Protein 1Y0Y (pdb70)

CATH classification: 3.40.630.10 (+1 more: 2.40.30.40)

InterPro domains:
  IPR008007 Peptidase M42 [PF05343] (50-340)
  IPR008007 Peptidase M42 [PIRSF001123] (7-350)
  IPR023367 Peptidase M42, domain 2 [G3DSA:2.40.30.40] (73-166)
  IPR051464 Peptidase M42 aminopeptidase [PTHR32481] (8-348)

Secondary structure (DSSP, 8-state):
---HHHHHHHHHS--BTT-GGGTHHHHHHHHHGGGSSEEEE-TT--EEEEE--SS-EEEEEEE--B-EEEEEEE-TTS-EEEEEESS--GGGTTT-EEEEEEETTEEEEEEEE----GGG-EEE-S-SSHHHHHHTT--TT-EEEE----EEETTTEEEETTHHHHHHHHHHHHHHHH--S-SSEEEEEEES--TTTSHHHHHHHHHH--SEEEEEEEEE---STT--GGG----TTS-EEEEEEETTEE--HHHHHHHHHHHHHTT--EEEEE-SS---THHHHTTSTT---EEEEEEEEBS-SSS-EEEEHHHHHHHHHHHHHHHHHGGG---/---

Nearest PDB structures (foldseek):
  1y0y-assembly1_A  TM=1.003E+00  e=1.378E-77  Pyrococcus horikoshii
  1xfo-assembly1_A  TM=1.002E+00  e=2.611E-73  Pyrococcus horikoshii
  6r8n-assembly1_A  TM=9.661E-01  e=7.197E-55  Pyrococcus horikoshii OT3
  1vhe-assembly1_A  TM=9.708E-01  e=5.519E-42  Bacillus subtilis
  5ds0-assembly1_C  TM=9.588E-01  e=1.658E-39  Thaumarchaeota archaeon SCGC AB-539-E09

Sequence (338 aa):
MVDYELLKKVVEAPGVSGYEFLGIRDVVIEEIKDYVDEVKVDKLGNVIAHKKGEGPKVMIAAHMDQIGLMVTHIEKNGFLRVAPIGGVDPKTLIAQRFKVWIDKGKFIYGVGASAPDWDQIFIDIGAESKEEAEDMGVKIGTVITWDGRLERLGKHRFVSIAFDDRIAVYTILEVAKQLKDAKADVYFVATVQEEVGLRGARTSAFGIEPDYGFAIDVTIAADIPGTPEHKQVTHLGKGTAIKIMDRSVICHPTIVRWLEELAKKHEIPYQLEILLGGGTDAGAIHLTKAGVPTGALSVPARYIHSNTEVVDERDVDATVELMTKALENIHELKIVVD

Structure (mmCIF, N/CA/C/O backbone):
data_1Y0Y
#
_entry.id   1Y0Y
#
_cell.length_a   111.560
_cell.length_b   111.560
_cell.length_c   111.560
_cell.angle_alpha   90.00
_cell.angle_beta   90.00
_cell.angle_gamma   90.00
#
_symmetry.space_group_name_H-M   'P 2 3'
#
loop_
_entity.id
_entity.type
_entity.pdbx_description
1 polymer 'Frv operon protein FrvX'
2 polymer AMASTATIN
3 non-polymer 'ZINC ION'
4 water water
#
loop_
_atom_site.group_PDB
_atom_site.id
_atom_site.type_symbol
_atom_site.label_atom_id
_atom_site.label_alt_id
_atom_site.label_comp_id
_atom_site.label_asym_id
_atom_site.label_entity_id
_atom_site.label_seq_id
_atom_site.pdbx_PDB_ins_code
_atom_site.Cartn_x
_atom_site.Cartn_y
_atom_site.Cartn_z
_atom_site.occupancy
_atom_site.B_iso_or_equiv
_atom_site.auth_seq_id
_atom_site.auth_comp_id
_atom_site.auth_asym_id
_atom_site.auth_atom_id
_atom_site.pdbx_PDB_model_num
ATOM 1 N N . MET A 1 6 ? 5.968 21.494 50.808 1.00 44.36 6 MET A N 1
ATOM 2 C CA . MET A 1 6 ? 5.312 22.745 50.333 1.00 42.75 6 MET A CA 1
ATOM 3 C C . MET A 1 6 ? 3.792 22.616 50.270 1.00 41.32 6 MET A C 1
ATOM 4 O O . MET A 1 6 ? 3.079 23.618 50.204 1.00 43.01 6 MET A O 1
ATOM 9 N N . VAL A 1 7 ? 3.298 21.384 50.284 1.00 38.20 7 VAL A N 1
ATOM 10 C CA . VAL A 1 7 ? 1.860 21.143 50.249 1.00 34.97 7 VAL A CA 1
ATOM 11 C C . VAL A 1 7 ? 1.460 20.317 51.465 1.00 31.80 7 VAL A C 1
ATOM 12 O O . VAL A 1 7 ? 2.305 19.684 52.096 1.00 32.26 7 VAL A O 1
ATOM 16 N N . ASP A 1 8 ? 0.173 20.341 51.791 1.00 28.54 8 ASP A N 1
ATOM 17 C CA . ASP A 1 8 ? -0.370 19.577 52.912 1.00 26.33 8 ASP A CA 1
ATOM 18 C C . ASP A 1 8 ? -0.571 18.172 52.352 1.00 24.39 8 ASP A C 1
ATOM 19 O O . ASP A 1 8 ? -1.650 17.842 51.861 1.00 22.68 8 ASP A O 1
ATOM 24 N N . TYR A 1 9 ? 0.479 17.358 52.429 1.00 22.50 9 TYR A N 1
ATOM 25 C CA . TYR A 1 9 ? 0.473 15.999 51.891 1.00 21.80 9 TYR A CA 1
ATOM 26 C C . TYR A 1 9 ? -0.713 15.128 52.289 1.00 21.50 9 TYR A C 1
ATOM 27 O O . TYR A 1 9 ? -1.296 14.448 51.443 1.00 21.12 9 TYR A O 1
ATOM 36 N N . GLU A 1 10 ? -1.064 15.136 53.573 1.00 20.30 10 GLU A N 1
ATOM 37 C CA . GLU A 1 10 ? -2.182 14.334 54.063 1.00 22.17 10 GLU A CA 1
ATOM 38 C C . GLU A 1 10 ? -3.497 14.739 53.396 1.00 21.15 10 GLU A C 1
ATOM 39 O O . GLU A 1 10 ? -4.304 13.886 53.019 1.00 20.71 10 GLU A O 1
ATOM 45 N N . LEU A 1 11 ? -3.710 16.043 53.252 1.00 20.16 11 LEU A N 1
ATOM 46 C CA . LEU A 1 11 ? -4.925 16.543 52.626 1.00 20.33 11 LEU A CA 1
ATOM 47 C C . LEU A 1 11 ? -4.953 16.167 51.146 1.00 19.59 11 LEU A C 1
ATOM 48 O O . LEU A 1 11 ? -5.993 15.775 50.615 1.00 19.40 11 LEU A O 1
ATOM 53 N N . LEU A 1 12 ? -3.810 16.294 50.483 1.00 18.71 12 LEU A N 1
ATOM 54 C CA . LEU A 1 12 ? -3.736 15.953 49.066 1.00 18.49 12 LEU A CA 1
ATOM 55 C C . LEU A 1 12 ? -4.066 14.474 48.880 1.00 19.45 12 LEU A C 1
ATOM 56 O O . LEU A 1 12 ? -4.800 14.105 47.965 1.00 18.78 12 LEU A O 1
ATOM 61 N N . LYS A 1 13 ? -3.533 13.628 49.760 1.00 19.16 13 LYS A N 1
ATOM 62 C CA . LYS A 1 13 ? -3.784 12.193 49.677 1.00 20.37 13 LYS A CA 1
ATOM 63 C C . LYS A 1 13 ? -5.276 11.897 49.817 1.00 20.63 13 LYS A C 1
ATOM 64 O O . LYS A 1 13 ? -5.820 11.062 49.095 1.00 20.87 13 LYS A O 1
ATOM 70 N N . LYS A 1 14 ? -5.937 12.586 50.744 1.00 20.55 14 LYS A N 1
ATOM 71 C CA . LYS A 1 14 ? -7.367 12.384 50.962 1.00 21.50 14 LYS A CA 1
ATOM 72 C C . LYS A 1 14 ? -8.188 12.718 49.720 1.00 20.70 14 LYS A C 1
ATOM 73 O O . LYS A 1 14 ? -9.126 11.999 49.380 1.00 21.10 14 LYS A O 1
ATOM 79 N N . VAL A 1 15 ? -7.843 13.814 49.051 1.00 19.80 15 VAL A N 1
ATOM 80 C CA . VAL A 1 15 ? -8.597 14.220 47.871 1.00 20.14 15 VAL A CA 1
ATOM 81 C C . VAL A 1 15 ? -8.332 13.392 46.618 1.00 19.86 15 VAL A C 1
ATOM 82 O O . VAL A 1 15 ? -9.258 13.122 45.865 1.00 19.15 15 VAL A O 1
ATOM 86 N N . VAL A 1 16 ? -7.093 12.973 46.389 1.00 20.34 16 VAL A N 1
ATOM 87 C CA . VAL A 1 16 ? -6.818 12.187 45.184 1.00 21.89 16 VAL A CA 1
ATOM 88 C C . VAL A 1 16 ? -7.250 10.730 45.280 1.00 22.83 16 VAL A C 1
ATOM 89 O O . VAL A 1 16 ? -7.598 10.123 44.267 1.00 24.43 16 VAL A O 1
ATOM 93 N N . GLU A 1 17 ? -7.249 10.168 46.486 1.00 23.70 17 GLU A N 1
ATOM 94 C CA . GLU A 1 17 ? -7.607 8.762 46.645 1.00 24.56 17 GLU A CA 1
ATOM 95 C C . GLU A 1 17 ? -9.087 8.456 46.880 1.00 22.89 17 GLU A C 1
ATOM 96 O O . GLU A 1 17 ? -9.483 7.290 46.925 1.00 24.34 17 GLU A O 1
ATOM 102 N N . ALA A 1 18 ? -9.908 9.491 47.018 1.00 21.44 18 ALA A N 1
ATOM 103 C CA . ALA A 1 18 ? -11.341 9.286 47.212 1.00 21.10 18 ALA A CA 1
ATOM 104 C C . ALA A 1 18 ? -11.944 9.003 45.840 1.00 20.15 18 ALA A C 1
ATOM 105 O O . ALA A 1 18 ? -11.638 9.700 44.874 1.00 21.77 18 ALA A O 1
ATOM 107 N N . PRO A 1 19 ? -12.799 7.975 45.725 1.00 20.31 19 PRO A N 1
ATOM 108 C CA . PRO A 1 19 ? -13.380 7.704 44.407 1.00 19.44 19 PRO A CA 1
ATOM 109 C C . PRO A 1 19 ? -14.434 8.735 44.018 1.00 19.57 19 PRO A C 1
ATOM 110 O O . PRO A 1 19 ? -15.122 9.295 44.873 1.00 20.01 19 PRO A O 1
ATOM 114 N N . GLY A 1 20 ? -14.550 8.992 42.721 1.00 19.16 20 GLY A N 1
ATOM 115 C CA . GLY A 1 20 ? -15.537 9.947 42.266 1.00 18.48 20 GLY A CA 1
ATOM 116 C C . GLY A 1 20 ? -15.513 10.143 40.767 1.00 18.09 20 GLY A C 1
ATOM 117 O O . GLY A 1 20 ? -15.112 11.201 40.282 1.00 18.41 20 GLY A O 1
ATOM 118 N N . VAL A 1 21 ? -15.938 9.126 40.027 1.00 18.37 21 VAL A N 1
ATOM 119 C CA . VAL A 1 21 ? -15.972 9.239 38.577 1.00 17.72 21 VAL A CA 1
ATOM 120 C C . VAL A 1 21 ? -17.159 10.125 38.200 1.00 18.40 21 VAL A C 1
ATOM 121 O O . VAL A 1 21 ? -18.078 10.318 39.000 1.00 17.98 21 VAL A O 1
ATOM 125 N N . SER A 1 22 ? -17.130 10.671 36.990 1.00 17.80 22 SER A N 1
ATOM 126 C CA . SER A 1 22 ? -18.196 11.549 36.516 1.00 18.95 22 SER A CA 1
ATOM 127 C C . SER A 1 22 ? -19.576 10.958 36.759 1.00 19.02 22 SER A C 1
ATOM 128 O O . SER A 1 22 ? -19.837 9.799 36.420 1.00 18.69 22 SER A O 1
ATOM 131 N N . GLY A 1 23 ? -20.456 11.771 37.341 1.00 19.01 23 GLY A N 1
ATOM 132 C CA . GLY A 1 23 ? -21.812 11.338 37.621 1.00 20.04 23 GLY A CA 1
ATOM 133 C C . GLY A 1 23 ? -21.971 10.578 38.924 1.00 19.25 23 GLY A C 1
ATOM 134 O O . GLY A 1 23 ? -23.089 10.426 39.424 1.00 20.15 23 GLY A O 1
ATOM 135 N N . TYR A 1 24 ? -20.854 10.122 39.483 1.00 18.34 24 TYR A N 1
ATOM 136 C CA . TYR A 1 24 ? -20.859 9.342 40.720 1.00 18.56 24 TYR A CA 1
ATOM 137 C C . TYR A 1 24 ? -19.915 9.921 41.771 1.00 18.71 24 TYR A C 1
ATOM 138 O O . TYR A 1 24 ? -19.327 9.192 42.577 1.00 19.19 24 TYR A O 1
ATOM 147 N N . GLU A 1 25 ? -19.791 11.243 41.764 1.00 18.44 25 GLU A N 1
ATOM 148 C CA . GLU A 1 25 ? -18.918 11.947 42.694 1.00 19.46 25 GLU A CA 1
ATOM 149 C C . GLU A 1 25 ? -19.389 11.760 44.134 1.00 19.76 25 GLU A C 1
ATOM 150 O O . GLU A 1 25 ? -18.592 11.815 45.072 1.00 19.46 25 GLU A O 1
ATOM 156 N N . PHE A 1 26 ? -20.685 11.512 44.294 1.00 20.38 26 PHE A N 1
ATOM 157 C CA . PHE A 1 26 ? -21.285 11.324 45.609 1.00 21.23 26 PHE A CA 1
ATOM 158 C C . PHE A 1 26 ? -20.768 10.091 46.340 1.00 22.53 26 PHE A C 1
ATOM 159 O O . PHE A 1 26 ? -20.974 9.946 47.545 1.00 23.06 26 PHE A O 1
ATOM 167 N N . LEU A 1 27 ? -20.091 9.202 45.621 1.00 22.02 27 LEU A N 1
ATOM 168 C CA . LEU A 1 27 ? -19.578 7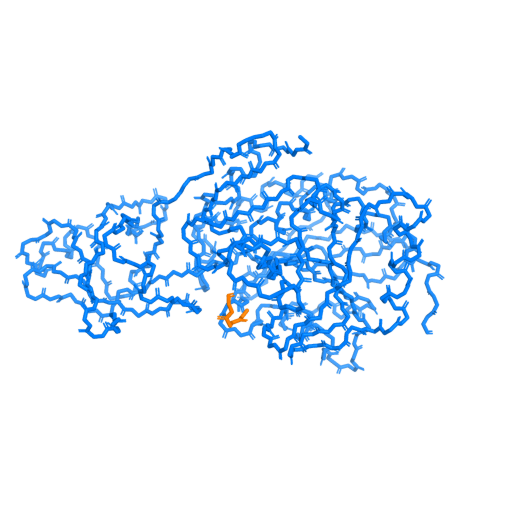.987 46.241 1.00 22.32 27 LEU A CA 1
ATOM 169 C C . LEU A 1 27 ? -18.341 8.179 47.106 1.00 22.10 27 LEU A C 1
ATOM 170 O O . LEU A 1 27 ? -17.943 7.260 47.821 1.00 23.45 27 LEU A O 1
ATOM 175 N N . GLY A 1 28 ? -17.728 9.359 47.057 1.00 20.28 28 GLY A N 1
ATOM 176 C CA . GLY A 1 28 ? -16.549 9.572 47.877 1.00 19.47 28 GLY A CA 1
ATOM 177 C C . GLY A 1 28 ? -15.992 10.980 47.950 1.00 19.54 28 GLY A C 1
ATOM 178 O O . GLY A 1 28 ? -15.924 11.581 49.025 1.00 20.94 28 GLY A O 1
ATOM 179 N N . ILE A 1 29 ? -15.591 11.522 46.807 1.00 18.01 29 ILE A N 1
ATOM 180 C CA . ILE A 1 29 ? -15.000 12.852 46.790 1.00 17.56 29 ILE A CA 1
ATOM 181 C C . ILE A 1 29 ? -15.918 13.948 47.331 1.00 18.40 29 ILE A C 1
ATOM 182 O O . ILE A 1 29 ? -15.452 14.872 48.000 1.00 18.95 29 ILE A O 1
ATOM 187 N N . ARG A 1 30 ? -17.216 13.843 47.068 1.00 18.76 30 ARG A N 1
ATOM 188 C CA . ARG A 1 30 ? -18.155 14.857 47.544 1.00 19.93 30 ARG A CA 1
ATOM 189 C C . ARG A 1 30 ? -18.027 15.101 49.042 1.00 20.60 30 ARG A C 1
ATOM 190 O O . ARG A 1 30 ? -17.849 16.239 49.479 1.00 21.37 30 ARG A O 1
ATOM 198 N N . ASP A 1 31 ? -18.121 14.030 49.825 1.00 22.08 31 ASP A N 1
ATOM 199 C CA . ASP A 1 31 ? -18.039 14.153 51.278 1.00 23.47 31 ASP A CA 1
ATOM 200 C C . ASP A 1 31 ? -16.688 14.666 51.764 1.00 22.80 31 ASP A C 1
ATOM 201 O O . ASP A 1 31 ? -16.616 15.365 52.774 1.00 22.93 31 ASP A O 1
ATOM 206 N N . VAL A 1 32 ? -15.617 14.324 51.054 1.00 22.06 32 VAL A N 1
ATOM 207 C CA . VAL A 1 32 ? -14.293 14.792 51.437 1.00 21.79 32 VAL A CA 1
ATOM 208 C C . VAL A 1 32 ? -14.227 16.310 51.263 1.00 21.80 32 VAL A C 1
ATOM 209 O O . VAL A 1 32 ? -13.721 17.018 52.129 1.00 21.75 32 VAL A O 1
ATOM 213 N N . VAL A 1 33 ? -14.744 16.809 50.144 1.00 21.28 33 VAL A N 1
ATOM 214 C CA . VAL A 1 33 ? -14.728 18.245 49.895 1.00 20.90 33 VAL A CA 1
ATOM 215 C C . VAL A 1 33 ? -15.555 18.989 50.944 1.00 21.20 33 VAL A C 1
ATOM 216 O O . VAL A 1 33 ? -15.111 19.997 51.493 1.00 21.77 33 VAL A O 1
ATOM 220 N N . ILE A 1 34 ? -16.751 18.485 51.227 1.00 21.37 34 ILE A N 1
ATOM 221 C CA . ILE A 1 34 ? -17.616 19.130 52.208 1.00 22.04 34 ILE A CA 1
ATOM 222 C C . ILE A 1 34 ? -16.945 19.188 53.578 1.00 23.58 34 ILE A C 1
ATOM 223 O O . ILE A 1 34 ? -16.892 20.243 54.209 1.00 23.04 34 ILE A O 1
ATOM 228 N N . GLU A 1 35 ? -16.423 18.051 54.025 1.00 23.91 35 GLU A N 1
ATOM 229 C CA . GLU A 1 35 ? -15.765 17.967 55.325 1.00 25.20 35 GLU A CA 1
ATOM 230 C C . GLU A 1 35 ? -14.549 18.885 55.457 1.00 25.04 35 GLU A C 1
ATOM 231 O O . GLU A 1 35 ? -14.344 19.509 56.501 1.00 24.41 35 GLU A O 1
ATOM 237 N N . GLU A 1 36 ? -13.746 18.973 54.400 1.00 23.48 36 GLU A N 1
ATOM 238 C CA . GLU A 1 36 ? -12.536 19.787 54.434 1.00 23.71 36 GLU A CA 1
ATOM 239 C C . GLU A 1 36 ? -12.714 21.277 54.161 1.00 23.98 36 GLU A C 1
ATOM 240 O O . GLU A 1 36 ? -11.790 22.057 54.390 1.00 26.06 36 GLU A O 1
ATOM 246 N N . ILE A 1 37 ? -13.885 21.688 53.690 1.00 23.18 37 ILE A N 1
ATOM 247 C CA . ILE A 1 37 ? -14.084 23.101 53.386 1.00 23.59 37 ILE A CA 1
ATOM 248 C C . ILE A 1 37 ? -15.129 23.807 54.250 1.00 24.66 37 ILE A C 1
ATOM 249 O O . ILE A 1 37 ? -15.086 25.028 54.400 1.00 24.83 37 ILE A O 1
ATOM 254 N N . LYS A 1 38 ? -16.047 23.043 54.829 1.00 24.98 38 LYS A N 1
ATOM 255 C CA . LYS A 1 38 ? -17.127 23.629 55.617 1.00 25.67 38 LYS A CA 1
ATOM 256 C C . LYS A 1 38 ? -16.732 24.589 56.732 1.00 25.86 38 LYS A C 1
ATOM 257 O O . LYS A 1 38 ? -17.414 25.586 56.943 1.00 25.09 38 LYS A O 1
ATOM 263 N N . ASP A 1 39 ? -15.642 24.314 57.439 1.00 26.86 39 ASP A N 1
ATOM 264 C CA . ASP A 1 39 ? -15.243 25.199 58.531 1.00 28.38 39 ASP A CA 1
ATOM 265 C C . ASP A 1 39 ? -14.614 26.513 58.083 1.00 28.98 39 ASP A C 1
ATOM 266 O O . ASP A 1 39 ? -14.309 27.373 58.912 1.00 29.18 39 ASP A O 1
ATOM 271 N N . TYR A 1 40 ? -14.434 26.680 56.777 1.00 27.80 40 TYR A N 1
ATOM 272 C CA . TYR A 1 40 ? -13.823 27.893 56.251 1.00 27.53 40 TYR A CA 1
ATOM 273 C C . TYR A 1 40 ? -14.774 28.764 55.441 1.00 26.72 40 TYR A C 1
ATOM 274 O O . TYR A 1 40 ? -14.367 29.790 54.900 1.00 27.38 40 TYR A O 1
ATOM 283 N N . VAL A 1 41 ? -16.036 28.359 55.363 1.00 26.27 41 VAL A N 1
ATOM 284 C CA . VAL A 1 41 ? -17.032 29.124 54.622 1.00 26.34 41 VAL A CA 1
ATOM 285 C C . VAL A 1 41 ? -18.284 29.324 55.466 1.00 26.74 41 VAL A C 1
ATOM 286 O O . VAL A 1 41 ? -18.438 28.709 56.521 1.00 27.14 41 VAL A O 1
ATOM 290 N N . ASP A 1 42 ? -19.179 30.188 55.003 1.00 27.54 42 ASP A N 1
ATOM 291 C CA . ASP A 1 42 ? -20.406 30.465 55.738 1.00 28.67 42 ASP A CA 1
ATOM 292 C C . ASP A 1 42 ? -21.476 29.400 55.546 1.00 29.03 42 ASP A C 1
ATOM 293 O O . ASP A 1 42 ? -22.242 29.103 56.463 1.00 28.86 42 ASP A O 1
ATOM 298 N N . GLU A 1 43 ? -21.534 28.823 54.353 1.00 29.55 43 GLU A N 1
ATOM 299 C CA . GLU A 1 43 ? -22.511 27.783 54.077 1.00 30.22 43 GLU A CA 1
ATOM 300 C C . GLU A 1 43 ? -22.051 26.884 52.940 1.00 29.27 43 GLU A C 1
ATOM 301 O O . GLU A 1 43 ? -21.351 27.325 52.030 1.00 28.68 43 GLU A O 1
ATOM 307 N N . VAL A 1 44 ? -22.435 25.617 53.019 1.00 27.85 44 VAL A N 1
ATOM 308 C CA . VAL A 1 44 ? -22.094 24.641 51.995 1.00 27.41 44 VAL A CA 1
ATOM 309 C C . VAL A 1 44 ? -23.381 23.985 51.526 1.00 27.95 44 VAL A C 1
ATOM 310 O O . VAL A 1 44 ? -24.181 23.510 52.334 1.00 27.91 44 VAL A O 1
ATOM 314 N N . LYS A 1 45 ? -23.582 23.967 50.216 1.00 28.14 45 LYS A N 1
ATOM 315 C CA . LYS A 1 45 ? -24.771 23.358 49.648 1.00 28.76 45 LYS A CA 1
ATOM 316 C C . LYS A 1 45 ? -24.405 22.461 48.476 1.00 27.09 45 LYS A C 1
ATOM 317 O O . LYS A 1 45 ? -23.381 22.660 47.824 1.00 27.91 45 LYS A O 1
ATOM 323 N N . VAL A 1 46 ? -25.243 21.463 48.232 1.00 26.03 46 VAL A N 1
ATOM 324 C CA . VAL A 1 46 ? -25.046 20.537 47.125 1.00 25.85 46 VAL A CA 1
ATOM 325 C C . VAL A 1 46 ? -26.240 20.764 46.204 1.00 25.97 46 VAL A C 1
ATOM 326 O O . VAL A 1 46 ? -27.384 20.624 46.634 1.00 26.30 46 VAL A O 1
ATOM 330 N N . ASP A 1 47 ? -25.991 21.121 44.946 1.00 25.25 47 ASP A N 1
ATOM 331 C CA . ASP A 1 47 ? -27.100 21.381 44.033 1.00 25.67 47 ASP A CA 1
ATOM 332 C C . ASP A 1 47 ? -27.652 20.147 43.327 1.00 26.25 47 ASP A C 1
ATOM 333 O O . ASP A 1 47 ? -27.253 19.021 43.620 1.00 25.68 47 ASP A O 1
ATOM 338 N N . LYS A 1 48 ? -28.583 20.381 42.405 1.00 26.06 48 LYS A N 1
ATOM 339 C CA . LYS A 1 48 ? -29.253 19.325 41.649 1.00 27.77 48 LYS A CA 1
ATOM 340 C C . LYS A 1 48 ? -28.357 18.263 41.018 1.00 27.41 48 LYS A C 1
ATOM 341 O O . LYS A 1 48 ? -28.623 17.068 41.147 1.00 28.24 48 LYS A O 1
ATOM 347 N N . LEU A 1 49 ? -27.310 18.696 40.323 1.00 27.48 49 LEU A N 1
ATOM 348 C CA . LEU A 1 49 ? -26.407 17.759 39.665 1.00 27.22 49 LEU A CA 1
ATOM 349 C C . LEU A 1 49 ? -25.320 17.211 40.575 1.00 25.24 49 LEU A C 1
ATOM 350 O O . LEU A 1 49 ? -24.585 16.304 40.190 1.00 24.49 49 LEU A O 1
ATOM 355 N N . GLY A 1 50 ? -25.211 17.761 41.780 1.00 23.88 50 GLY A N 1
ATOM 356 C CA . GLY A 1 50 ? -24.209 17.267 42.704 1.00 23.12 50 GLY A CA 1
ATOM 357 C C . GLY A 1 50 ? -23.026 18.183 42.948 1.00 21.53 50 GLY A C 1
ATOM 358 O O . GLY A 1 50 ? -22.087 17.802 43.645 1.00 21.60 50 GLY A O 1
ATOM 359 N N . ASN A 1 51 ? -23.049 19.381 42.373 1.00 21.25 51 ASN A N 1
ATOM 360 C CA . ASN A 1 51 ? -21.954 20.322 42.588 1.00 21.01 51 ASN A CA 1
ATOM 361 C C . ASN A 1 51 ? -21.933 20.715 44.055 1.00 21.64 51 ASN A C 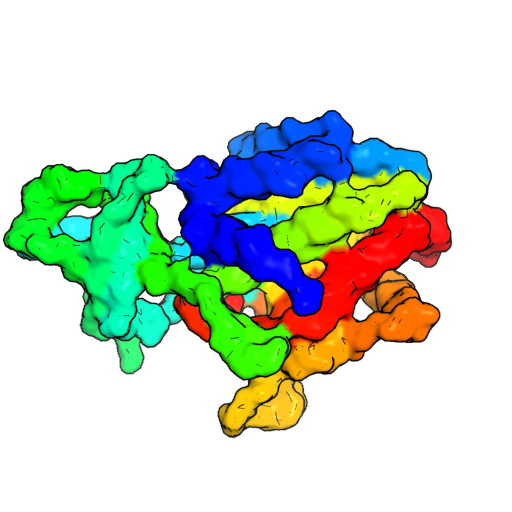1
ATOM 362 O O . ASN A 1 51 ? -22.986 20.848 44.675 1.00 20.94 51 ASN A O 1
ATOM 367 N N . VAL A 1 52 ? -20.738 20.888 44.608 1.00 20.55 52 VAL A N 1
ATOM 368 C CA . VAL A 1 52 ? -20.609 21.329 45.992 1.00 20.85 52 VAL A CA 1
ATOM 369 C C . VAL A 1 52 ? -20.324 22.823 45.907 1.00 21.27 52 VAL A C 1
ATOM 370 O O . VAL A 1 52 ? -19.305 23.239 45.347 1.00 20.88 52 VAL A O 1
ATOM 374 N N . ILE A 1 53 ? -21.236 23.628 46.445 1.00 21.78 53 ILE A N 1
ATOM 375 C CA . ILE A 1 53 ? -21.090 25.077 46.418 1.00 22.10 53 ILE A CA 1
ATOM 376 C C . ILE A 1 53 ? -20.810 25.590 47.832 1.00 22.02 53 ILE A C 1
ATOM 377 O O . ILE A 1 53 ? -21.664 25.509 48.713 1.00 22.26 53 ILE A O 1
ATOM 382 N N . ALA A 1 54 ? -19.599 26.099 48.036 1.00 22.52 54 ALA A N 1
ATOM 383 C CA . ALA A 1 54 ? -19.171 26.615 49.338 1.00 23.31 54 ALA A CA 1
ATOM 384 C C . ALA A 1 54 ? -19.088 28.133 49.274 1.00 23.41 54 ALA A C 1
ATOM 385 O O . ALA A 1 54 ? -18.191 28.693 48.643 1.00 22.89 54 ALA A O 1
ATOM 387 N N . HIS A 1 55 ? -20.017 28.792 49.960 1.00 24.36 55 HIS A N 1
ATOM 388 C CA . HIS A 1 55 ? -20.107 30.245 49.956 1.00 24.98 55 HIS A CA 1
ATOM 389 C C . HIS A 1 55 ? -19.436 30.969 51.124 1.00 25.98 55 HIS A C 1
ATOM 390 O O . HIS A 1 55 ? -19.757 30.722 52.285 1.00 25.01 55 HIS A O 1
ATOM 397 N N . LYS A 1 56 ? -18.510 31.868 50.802 1.00 26.73 56 LYS A N 1
ATOM 398 C CA . LYS A 1 56 ? -17.829 32.675 51.811 1.00 28.72 56 LYS A CA 1
ATOM 399 C C . LYS A 1 56 ? -18.250 34.119 51.561 1.00 28.65 56 LYS A C 1
ATOM 400 O O . LYS A 1 56 ? -17.740 34.776 50.650 1.00 28.12 56 LYS A O 1
ATOM 406 N N . LYS A 1 57 ? -19.186 34.603 52.372 1.00 31.02 57 LYS A N 1
ATOM 407 C CA . LYS A 1 57 ? -19.712 35.958 52.241 1.00 33.14 57 LYS A CA 1
ATOM 408 C C . LYS A 1 57 ? -18.657 37.054 52.340 1.00 33.10 57 LYS A C 1
ATOM 409 O O . LYS A 1 57 ? -17.748 36.991 53.166 1.00 33.03 57 LYS A O 1
ATOM 415 N N . GLY A 1 58 ? -18.797 38.064 51.490 1.00 33.47 58 GLY A N 1
ATOM 416 C CA . GLY A 1 58 ? -17.866 39.176 51.490 1.00 34.20 58 GLY A CA 1
ATOM 417 C C . GLY A 1 58 ? -18.449 40.375 50.769 1.00 34.43 58 GLY A C 1
ATOM 418 O O . GLY A 1 58 ? -19.428 40.245 50.038 1.00 34.09 58 GLY A O 1
ATOM 419 N N . GLU A 1 59 ? -17.850 41.544 50.977 1.00 35.88 59 GLU A N 1
ATOM 420 C CA . GLU A 1 59 ? -18.310 42.770 50.333 1.00 36.95 59 GLU A CA 1
ATOM 421 C C . GLU A 1 59 ? -17.508 43.069 49.076 1.00 35.49 59 GLU A C 1
ATOM 422 O O . GLU A 1 59 ? -16.386 43.570 49.144 1.00 35.37 59 GLU A O 1
ATOM 428 N N . GLY A 1 60 ? -18.091 42.759 47.925 1.00 34.81 60 GLY A N 1
ATOM 429 C CA . GLY A 1 60 ? -17.409 43.000 46.670 1.00 32.81 60 GLY A CA 1
ATOM 430 C C . GLY A 1 60 ? -18.016 42.195 45.542 1.00 31.37 60 GLY A C 1
ATOM 431 O O . GLY A 1 60 ? -19.100 41.629 45.695 1.00 31.07 60 GLY A O 1
ATOM 432 N N . PRO A 1 61 ? -17.331 42.117 44.393 1.00 30.67 61 PRO A N 1
ATOM 433 C CA . PRO A 1 61 ? -17.819 41.368 43.234 1.00 30.60 61 PRO A CA 1
ATOM 434 C C . PRO A 1 61 ? -18.093 39.913 43.595 1.00 29.45 61 PRO A C 1
ATOM 435 O O . PRO A 1 61 ? -17.393 39.334 44.425 1.00 29.49 61 PRO A O 1
ATOM 439 N N . LYS A 1 62 ? -19.118 39.335 42.979 1.00 28.20 62 LYS A N 1
ATOM 440 C CA . LYS A 1 62 ? -19.465 37.940 43.213 1.00 28.31 62 LYS A CA 1
ATOM 441 C C . LYS A 1 62 ? -18.525 37.141 42.310 1.00 26.80 62 LYS A C 1
ATOM 442 O O . LYS A 1 62 ? -18.518 37.322 41.094 1.00 26.45 62 LYS A O 1
ATOM 448 N N . VAL A 1 63 ? -17.726 36.268 42.914 1.00 25.66 63 VAL A N 1
ATOM 449 C CA . VAL A 1 63 ? -16.750 35.483 42.165 1.00 24.40 63 VAL A CA 1
ATOM 450 C C . VAL A 1 63 ? -16.926 33.983 42.335 1.00 23.56 63 VAL A C 1
ATOM 451 O O . VAL A 1 63 ? -17.059 33.488 43.451 1.00 24.19 63 VAL A O 1
ATOM 455 N N . MET A 1 64 ? -16.917 33.265 41.217 1.00 23.62 64 MET A N 1
ATOM 456 C CA . MET A 1 64 ? -17.044 31.813 41.231 1.00 22.99 64 MET A CA 1
ATOM 457 C C . MET A 1 64 ? -15.686 31.210 40.901 1.00 22.36 64 MET A C 1
ATOM 458 O O . MET A 1 64 ? -15.063 31.592 39.914 1.00 22.93 64 MET A O 1
ATOM 463 N N . ILE A 1 65 ? -15.223 30.282 41.734 1.00 21.10 65 ILE A N 1
ATOM 464 C CA . ILE A 1 65 ? -13.947 29.612 41.499 1.00 22.03 65 ILE A CA 1
ATOM 465 C C . ILE A 1 65 ? -14.289 28.131 41.405 1.00 22.19 65 ILE A C 1
ATOM 466 O O . ILE A 1 65 ? -14.750 27.533 42.379 1.00 23.27 65 ILE A O 1
ATOM 471 N N . ALA A 1 66 ? -14.068 27.540 40.235 1.00 21.86 66 ALA A N 1
ATOM 472 C CA . ALA A 1 66 ? -14.413 26.139 40.030 1.00 21.35 66 ALA A CA 1
ATOM 473 C C . ALA A 1 66 ? -13.258 25.178 39.798 1.00 21.32 66 ALA A C 1
ATOM 474 O O . ALA A 1 66 ? -12.326 25.470 39.055 1.00 21.00 66 ALA A O 1
ATOM 476 N N . ALA A 1 67 ? -13.345 24.022 40.446 1.00 20.81 67 ALA A N 1
ATOM 477 C CA . ALA A 1 67 ? -12.360 22.949 40.310 1.00 21.41 67 ALA A CA 1
ATOM 478 C C . ALA A 1 67 ? -13.207 21.684 40.200 1.00 21.99 67 ALA A C 1
ATOM 479 O O . ALA A 1 67 ? -14.003 21.398 41.096 1.00 22.91 67 ALA A O 1
ATOM 481 N N . HIS A 1 68 ? -13.058 20.919 39.121 1.00 20.34 68 HIS A N 1
ATOM 482 C CA . HIS A 1 68 ? -13.895 19.733 38.991 1.00 18.91 68 HIS A CA 1
ATOM 483 C C . HIS A 1 68 ? -13.433 18.572 39.849 1.00 19.01 68 HIS A C 1
ATOM 484 O O . HIS A 1 68 ? -12.243 18.261 39.915 1.00 18.33 68 HIS A O 1
ATOM 491 N N . MET A 1 69 ? -14.388 17.953 40.538 1.00 16.81 69 MET A N 1
ATOM 492 C CA . MET A 1 69 ? -14.070 16.840 41.420 1.00 18.34 69 MET A CA 1
ATOM 493 C C . MET A 1 69 ? -14.270 15.462 40.807 1.00 18.33 69 MET A C 1
ATOM 494 O O . MET A 1 69 ? -13.938 14.454 41.432 1.00 17.53 69 MET A O 1
ATOM 499 N N . ASP A 1 70 ? -14.803 15.400 39.590 1.00 18.29 70 ASP A N 1
ATOM 500 C CA . ASP A 1 70 ? -14.979 14.100 38.957 1.00 18.68 70 ASP A CA 1
ATOM 501 C C . ASP A 1 70 ? -13.661 13.683 38.308 1.00 17.21 70 ASP A C 1
ATOM 502 O O . ASP A 1 70 ? -12.866 14.530 37.897 1.00 19.32 70 ASP A O 1
ATOM 507 N N . GLN A 1 71 ? -13.429 12.373 38.245 1.00 17.69 71 GLN A N 1
ATOM 508 C CA . GLN A 1 71 ? -12.217 11.826 37.639 1.00 17.68 71 GLN A CA 1
ATOM 509 C C . GLN A 1 71 ? -12.650 10.855 36.549 1.00 17.97 71 GLN A C 1
ATOM 510 O O . GLN A 1 71 ? -13.788 10.379 36.551 1.00 17.51 71 GLN A O 1
ATOM 516 N N . ILE A 1 72 ? -11.753 10.567 35.612 1.00 17.89 72 ILE A N 1
ATOM 517 C CA . ILE A 1 72 ? -12.088 9.626 34.554 1.00 18.03 72 ILE A CA 1
ATOM 518 C C . ILE A 1 72 ? -12.067 8.216 35.133 1.00 17.85 72 ILE A C 1
ATOM 519 O O . ILE A 1 72 ? -11.412 7.954 36.146 1.00 18.80 72 ILE A O 1
ATOM 524 N N . GLY A 1 73 ? -12.799 7.312 34.495 1.00 17.61 73 GLY A N 1
ATOM 525 C CA . GLY A 1 73 ? -12.851 5.946 34.974 1.00 17.03 73 GLY A CA 1
ATOM 526 C C . GLY A 1 73 ? -13.526 5.039 33.970 1.00 17.57 73 GLY A C 1
ATOM 527 O O . GLY A 1 73 ? -13.588 5.357 32.778 1.00 17.65 73 GLY A O 1
ATOM 528 N N . LEU A 1 74 ? -14.039 3.913 34.452 1.00 17.07 74 LEU A N 1
ATOM 529 C CA . LEU A 1 74 ? -14.706 2.941 33.592 1.00 17.48 74 LEU A CA 1
ATOM 530 C C . LEU A 1 74 ? -16.044 2.513 34.178 1.00 16.85 74 LEU A C 1
ATOM 531 O O . LEU A 1 74 ? -16.275 2.642 35.382 1.00 17.84 74 LEU A O 1
ATOM 536 N N . MET A 1 75 ? -16.919 2.001 33.317 1.00 17.04 75 MET A N 1
ATOM 537 C CA . MET A 1 75 ? -18.220 1.500 33.748 1.00 17.19 75 MET A CA 1
ATOM 538 C C . MET A 1 75 ? -18.451 0.140 33.095 1.00 17.57 75 MET A C 1
ATOM 539 O O . MET A 1 75 ? -18.234 -0.025 31.892 1.00 18.27 75 MET A O 1
ATOM 544 N N . VAL A 1 76 ? -18.892 -0.833 33.889 1.00 17.00 76 VAL A N 1
ATOM 545 C CA . VAL A 1 76 ? -19.151 -2.173 33.373 1.00 16.98 76 VAL A CA 1
ATOM 546 C C . VAL A 1 76 ? -20.347 -2.164 32.422 1.00 18.31 76 VAL A C 1
ATOM 547 O O . VAL A 1 76 ? -21.434 -1.706 32.776 1.00 18.66 76 VAL A O 1
ATOM 551 N N . THR A 1 77 ? -20.136 -2.679 31.217 1.00 18.77 77 THR A N 1
ATOM 552 C CA . THR A 1 77 ? -21.189 -2.725 30.200 1.00 19.43 77 THR A CA 1
ATOM 553 C C . THR A 1 77 ? -21.737 -4.129 30.000 1.00 20.12 77 THR A C 1
ATOM 554 O O . THR A 1 77 ? -22.853 -4.311 29.499 1.00 20.03 77 THR A O 1
ATOM 558 N N . HIS A 1 78 ? -20.958 -5.127 30.393 1.00 19.22 78 HIS A N 1
ATOM 559 C CA . HIS A 1 78 ? -21.374 -6.502 30.180 1.00 20.78 78 HIS A CA 1
ATOM 560 C C . HIS A 1 78 ? -20.510 -7.461 30.982 1.00 21.08 78 HIS A C 1
ATOM 561 O O . HIS A 1 78 ? -19.327 -7.202 31.205 1.00 20.12 78 HIS A O 1
ATOM 568 N N . ILE A 1 79 ? -21.114 -8.552 31.436 1.00 19.66 79 ILE A N 1
ATOM 569 C CA . ILE A 1 79 ? -20.383 -9.569 32.180 1.00 20.59 79 ILE A CA 1
ATOM 570 C C . ILE A 1 79 ? -20.410 -10.832 31.326 1.00 21.14 79 ILE A C 1
ATOM 571 O O . ILE A 1 79 ? -21.473 -11.401 31.074 1.00 22.09 79 ILE A O 1
ATOM 576 N N . GLU A 1 80 ? -19.231 -11.246 30.870 1.00 20.76 80 GLU A N 1
ATOM 577 C CA . GLU A 1 80 ? -19.089 -12.423 30.019 1.00 23.40 80 GLU A CA 1
ATOM 578 C C . GLU A 1 80 ? -19.442 -13.714 30.757 1.00 23.56 80 GLU A C 1
ATOM 579 O O . GLU A 1 80 ? -19.456 -13.755 31.986 1.00 23.53 80 GLU A O 1
ATOM 585 N N . LYS A 1 81 ? -19.724 -14.766 29.996 1.00 24.65 81 LYS A N 1
ATOM 586 C CA . LYS A 1 81 ? -20.097 -16.056 30.567 1.00 25.62 81 LYS A CA 1
ATOM 587 C C . LYS A 1 81 ? -19.085 -16.608 31.562 1.00 25.66 81 LYS A C 1
ATOM 588 O O . LYS A 1 81 ? -19.461 -17.285 32.521 1.00 25.01 81 LYS A O 1
ATOM 594 N N . ASN A 1 82 ? -17.807 -16.318 31.340 1.00 23.93 82 ASN A N 1
ATOM 595 C CA . ASN A 1 82 ? -16.765 -16.814 32.228 1.00 24.38 82 ASN A CA 1
ATOM 596 C C . ASN A 1 82 ? -16.332 -15.817 33.301 1.00 22.57 82 ASN A C 1
ATOM 597 O O . ASN A 1 82 ? -15.257 -15.952 33.882 1.00 22.15 82 ASN A O 1
ATOM 602 N N . GLY A 1 83 ? -17.170 -14.814 33.553 1.00 21.12 83 GLY A N 1
ATOM 603 C CA . GLY A 1 83 ? -16.878 -13.853 34.605 1.00 20.83 83 GLY A CA 1
ATOM 604 C C . GLY A 1 83 ? -16.076 -12.604 34.303 1.00 20.77 83 GLY A C 1
ATOM 605 O O . GLY A 1 83 ? -15.926 -11.754 35.182 1.00 19.71 83 GLY A O 1
ATOM 606 N N . PHE A 1 84 ? -15.553 -12.485 33.087 1.00 19.76 84 PHE A N 1
ATOM 607 C CA . PHE A 1 84 ? -14.771 -11.311 32.707 1.00 18.34 84 PHE A CA 1
ATOM 608 C C . PHE A 1 84 ? -15.710 -10.120 32.515 1.00 19.34 84 PHE A C 1
ATOM 609 O O . PHE A 1 84 ? -16.880 -10.294 32.176 1.00 20.30 84 PHE A O 1
ATOM 617 N N . LEU A 1 85 ? -15.203 -8.911 32.737 1.00 17.96 85 LEU A N 1
ATOM 618 C CA . LEU A 1 85 ? -16.026 -7.715 32.587 1.00 17.50 85 LEU A CA 1
ATOM 619 C C . LEU A 1 85 ? -15.639 -6.898 31.368 1.00 17.19 85 LEU A C 1
ATOM 620 O O . LEU A 1 85 ? -14.461 -6.761 31.055 1.00 17.84 85 LEU A O 1
ATOM 625 N N . ARG A 1 86 ? -16.640 -6.353 30.683 1.00 17.31 86 ARG A N 1
ATOM 626 C CA . ARG A 1 86 ? -16.394 -5.485 29.538 1.00 17.44 86 ARG A CA 1
ATOM 627 C C . ARG A 1 86 ? -16.719 -4.090 30.055 1.00 17.20 86 ARG A C 1
ATOM 628 O O . ARG A 1 86 ? -17.563 -3.942 30.944 1.00 17.45 86 ARG A O 1
ATOM 636 N N . VAL A 1 87 ? -16.063 -3.074 29.509 1.00 17.63 87 VAL A N 1
ATOM 637 C CA . VAL A 1 87 ? -16.260 -1.715 29.997 1.00 19.47 87 VAL A CA 1
ATOM 638 C C . VAL A 1 87 ? -16.378 -0.615 28.949 1.00 19.65 87 VAL A C 1
ATOM 639 O O . VAL A 1 87 ? -16.013 -0.793 27.788 1.00 20.74 87 VAL A O 1
ATOM 643 N N . ALA A 1 88 ? -16.896 0.528 29.392 1.00 18.45 88 ALA A N 1
ATOM 644 C CA . ALA A 1 88 ? -17.036 1.717 28.561 1.00 19.46 88 ALA A CA 1
ATOM 645 C C . ALA A 1 88 ? -16.329 2.817 29.341 1.00 19.78 88 ALA A C 1
ATOM 646 O O . ALA A 1 88 ? -16.345 2.824 30.574 1.00 21.07 88 ALA A O 1
ATOM 648 N N . PRO A 1 89 ? -15.694 3.761 28.641 1.00 19.80 89 PRO A N 1
ATOM 649 C CA . PRO A 1 89 ? -15.000 4.834 29.351 1.00 19.79 89 PRO A CA 1
ATOM 650 C C . PRO A 1 89 ? -15.897 5.940 29.892 1.00 19.61 89 PRO A C 1
ATOM 651 O O . PRO A 1 89 ? -16.919 6.277 29.298 1.00 19.87 89 PRO A O 1
ATOM 655 N N . ILE A 1 90 ? -15.514 6.474 31.046 1.00 19.26 90 ILE A N 1
ATOM 656 C CA . ILE A 1 90 ? -16.206 7.608 31.642 1.00 19.40 90 ILE A CA 1
ATOM 657 C C . ILE A 1 90 ? -15.141 8.692 31.483 1.00 17.93 90 ILE A C 1
ATOM 658 O O . ILE A 1 90 ? -14.150 8.721 32.213 1.00 19.44 90 ILE A O 1
ATOM 663 N N . GLY A 1 91 ? -15.322 9.555 30.492 1.00 19.11 91 GLY A N 1
ATOM 664 C CA . GLY A 1 91 ? -14.334 10.585 30.234 1.00 19.45 91 GLY A CA 1
ATOM 665 C C . GLY A 1 91 ? -13.363 10.090 29.172 1.00 21.43 91 GLY A C 1
ATOM 666 O O . GLY A 1 91 ? -13.515 8.976 28.658 1.00 22.06 91 GLY A O 1
ATOM 667 N N . GLY A 1 92 ? -12.357 10.902 28.855 1.00 21.76 92 GLY A N 1
ATOM 668 C CA . GLY A 1 92 ? -11.390 10.538 27.830 1.00 22.18 92 GLY A CA 1
ATOM 669 C C . GLY A 1 92 ? -10.291 9.586 28.261 1.00 21.61 92 GLY A C 1
ATOM 670 O O . GLY A 1 92 ? -9.161 10.002 28.513 1.00 24.32 92 GLY A O 1
ATOM 671 N N . VAL A 1 93 ? -10.625 8.303 28.325 1.00 20.79 93 VAL A N 1
ATOM 672 C CA . VAL A 1 93 ? -9.681 7.260 28.726 1.00 20.46 93 VAL A CA 1
ATOM 673 C C . VAL A 1 93 ? -9.013 6.623 27.507 1.00 23.03 93 VAL A C 1
ATOM 674 O O . VAL A 1 93 ? -9.683 6.284 26.533 1.00 22.20 93 VAL A O 1
ATOM 678 N N . ASP A 1 94 ? -7.693 6.462 27.571 1.00 22.69 94 ASP A N 1
ATOM 679 C CA . ASP A 1 94 ? -6.923 5.849 26.485 1.00 23.09 94 ASP A CA 1
ATOM 680 C C . ASP A 1 94 ? -6.690 4.379 26.834 1.00 21.59 94 ASP A C 1
ATOM 681 O O . ASP A 1 94 ? -6.129 4.066 27.883 1.00 20.57 94 ASP A O 1
ATOM 686 N N . PRO A 1 95 ? -7.115 3.456 25.958 1.00 22.01 95 PRO A N 1
ATOM 687 C CA . PRO A 1 95 ? -6.928 2.026 26.220 1.00 21.88 95 PRO A CA 1
ATOM 688 C C . PRO A 1 95 ? -5.504 1.621 26.612 1.00 21.67 95 PRO A C 1
ATOM 689 O O . PRO A 1 95 ? -5.317 0.677 27.379 1.00 20.85 95 PRO A O 1
ATOM 693 N N . LYS A 1 96 ? -4.507 2.326 26.087 1.00 21.93 96 LYS A N 1
ATOM 694 C CA . LYS A 1 96 ? -3.110 2.011 26.390 1.00 22.78 96 LYS A CA 1
ATOM 695 C C . LYS A 1 96 ? -2.782 2.131 27.877 1.00 22.07 96 LYS A C 1
ATOM 696 O O . LYS A 1 96 ? -1.795 1.567 28.344 1.00 23.01 96 LYS A O 1
ATOM 702 N N . THR A 1 97 ? -3.608 2.864 28.615 1.00 19.98 97 THR A N 1
ATOM 703 C CA . THR A 1 97 ? -3.383 3.061 30.045 1.00 18.93 97 THR A CA 1
ATOM 704 C C . THR A 1 97 ? -4.137 2.060 30.918 1.00 18.96 97 THR A C 1
ATOM 705 O O . THR A 1 97 ? -4.116 2.174 32.146 1.00 17.95 97 THR A O 1
ATOM 709 N N . LEU A 1 98 ? -4.790 1.083 30.294 1.00 18.06 98 LEU A N 1
ATOM 710 C CA . LEU A 1 98 ? -5.571 0.095 31.034 1.00 18.13 98 LEU A CA 1
ATOM 711 C C . LEU A 1 98 ? -4.960 -1.297 31.039 1.00 18.87 98 LEU A C 1
ATOM 712 O O . LEU A 1 98 ? -5.362 -2.154 31.823 1.00 19.52 98 LEU A O 1
ATOM 717 N N . ILE A 1 99 ? -3.991 -1.513 30.157 1.00 19.83 99 ILE A N 1
ATOM 718 C CA . ILE A 1 99 ? -3.329 -2.806 30.015 1.00 21.22 99 ILE A CA 1
ATOM 719 C C . ILE A 1 99 ? -2.392 -3.174 31.155 1.00 18.85 99 ILE A C 1
ATOM 720 O O . ILE A 1 99 ? -1.516 -2.391 31.530 1.00 20.48 99 ILE A O 1
ATOM 725 N N . ALA A 1 100 ? -2.570 -4.379 31.694 1.00 18.79 100 ALA A N 1
ATOM 726 C CA . ALA A 1 100 ? -1.732 -4.865 32.785 1.00 19.50 100 ALA A CA 1
ATOM 727 C C . ALA A 1 100 ? -1.710 -3.872 33.942 1.00 19.51 100 ALA A C 1
ATOM 728 O O . ALA A 1 100 ? -0.652 -3.562 34.497 1.00 19.31 100 ALA A O 1
ATOM 730 N N . GLN A 1 101 ? -2.895 -3.381 34.292 1.00 17.47 101 GLN A N 1
ATOM 731 C CA . GLN A 1 101 ? -3.073 -2.419 35.377 1.00 17.82 101 GLN A CA 1
ATOM 732 C C . GLN A 1 101 ? -4.020 -3.014 36.410 1.00 18.18 101 GLN A C 1
ATOM 733 O O . GLN A 1 101 ? -4.839 -3.873 36.079 1.00 18.28 101 GLN A O 1
ATOM 739 N N . ARG A 1 102 ? -3.900 -2.565 37.657 1.00 17.57 102 ARG A N 1
ATOM 740 C CA . ARG A 1 102 ? -4.793 -3.022 38.717 1.00 18.15 102 ARG A CA 1
ATOM 741 C C . ARG A 1 102 ? -5.867 -1.953 38.895 1.00 17.60 102 ARG A C 1
ATOM 742 O O . ARG A 1 102 ? -5.593 -0.756 38.763 1.00 18.39 102 ARG A O 1
ATOM 750 N N . PHE A 1 103 ? -7.084 -2.399 39.187 1.00 17.64 103 PHE A N 1
ATOM 751 C CA . PHE A 1 103 ? -8.232 -1.516 39.353 1.00 17.54 103 PHE A CA 1
ATOM 752 C C . PHE A 1 103 ? -9.012 -1.782 40.628 1.00 17.32 103 PHE A C 1
ATOM 753 O O . PHE A 1 103 ? -8.947 -2.867 41.208 1.00 17.44 103 PHE A O 1
ATOM 761 N N . LYS A 1 104 ? -9.767 -0.773 41.045 1.00 17.87 104 LYS A N 1
ATOM 762 C CA . LYS A 1 104 ? -10.647 -0.895 42.193 1.00 18.15 104 LYS A CA 1
ATOM 763 C C . LYS A 1 104 ? -12.045 -0.913 41.577 1.00 18.07 104 LYS A C 1
ATOM 764 O O . LYS A 1 104 ? -12.471 0.069 40.958 1.00 17.34 104 LYS A O 1
ATOM 770 N N . VAL A 1 105 ? -12.735 -2.041 41.706 1.00 19.01 105 VAL A N 1
ATOM 771 C CA . VAL A 1 105 ? -14.088 -2.188 41.174 1.00 18.83 105 VAL A CA 1
ATOM 772 C C . VAL A 1 105 ? -15.027 -1.895 42.339 1.00 19.67 105 VAL A C 1
ATOM 773 O O . VAL A 1 105 ? -15.094 -2.657 43.304 1.00 18.12 105 VAL A O 1
ATOM 777 N N . TRP A 1 106 ? -15.744 -0.777 42.245 1.00 19.54 106 TRP A N 1
ATOM 778 C CA . TRP A 1 106 ? -16.633 -0.351 43.318 1.00 20.62 106 TRP A CA 1
ATOM 779 C C . TRP A 1 106 ? -17.980 -1.057 43.345 1.00 21.96 106 TRP A C 1
ATOM 780 O O . TRP A 1 106 ? -18.823 -0.852 42.477 1.00 24.09 106 TRP A O 1
ATOM 791 N N . ILE A 1 107 ? -18.175 -1.897 44.356 1.00 24.01 107 ILE A N 1
ATOM 792 C CA . ILE A 1 107 ? -19.423 -2.637 44.484 1.00 26.16 107 ILE A CA 1
ATOM 793 C C . ILE A 1 107 ? -20.416 -1.923 45.397 1.00 27.27 107 ILE A C 1
ATOM 794 O O . ILE A 1 107 ? -21.595 -2.269 45.439 1.00 28.01 107 ILE A O 1
ATOM 799 N N . ASP A 1 108 ? -19.935 -0.917 46.116 1.00 27.38 108 ASP A N 1
ATOM 800 C CA . ASP A 1 108 ? -20.789 -0.144 47.008 1.00 29.74 108 ASP A CA 1
ATOM 801 C C . ASP A 1 108 ? -19.993 1.067 47.468 1.00 28.93 108 ASP A C 1
ATOM 802 O O . ASP A 1 108 ? -18.791 1.157 47.220 1.00 26.61 108 ASP A O 1
ATOM 807 N N . LYS A 1 109 ? -20.658 2.008 48.126 1.00 28.28 109 LYS A N 1
ATOM 808 C CA . LYS A 1 109 ? -19.957 3.176 48.625 1.00 29.39 109 LYS A CA 1
ATOM 809 C C . LYS A 1 109 ? -18.984 2.676 49.688 1.00 29.49 109 LYS A C 1
ATOM 810 O O . LYS A 1 109 ? -19.380 1.971 50.617 1.00 31.42 109 LYS A O 1
ATOM 816 N N . GLY A 1 110 ? -17.709 3.016 49.527 1.00 28.56 110 GLY A N 1
ATOM 817 C CA . GLY A 1 110 ? -16.694 2.592 50.476 1.00 28.01 110 GLY A CA 1
ATOM 818 C C . GLY A 1 110 ? -16.314 1.119 50.419 1.00 27.56 110 GLY A C 1
ATOM 819 O O . GLY A 1 110 ? -15.664 0.614 51.334 1.00 26.90 110 GLY A O 1
ATOM 820 N N . LYS A 1 111 ? -16.714 0.424 49.357 1.00 25.27 111 LYS A N 1
ATOM 821 C CA . LYS A 1 111 ? -16.402 -0.998 49.208 1.00 24.77 111 LYS A CA 1
ATOM 822 C C . LYS A 1 111 ? -15.940 -1.316 47.789 1.00 23.78 111 LYS A C 1
ATOM 823 O O . LYS A 1 111 ? -16.628 -0.988 46.822 1.00 23.51 111 LYS A O 1
ATOM 829 N N . PHE A 1 112 ? -14.788 -1.966 47.667 1.00 22.01 112 PHE A N 1
ATOM 830 C CA . PHE A 1 112 ? -14.263 -2.327 46.354 1.00 21.58 112 PHE A CA 1
ATOM 831 C C . PHE A 1 112 ? -13.582 -3.687 46.374 1.00 21.76 112 PHE A C 1
ATOM 832 O O . PHE A 1 112 ? -13.234 -4.210 47.436 1.00 20.86 112 PHE A O 1
ATOM 840 N N . ILE A 1 113 ? -13.416 -4.259 45.186 1.00 19.56 113 ILE A N 1
ATOM 841 C CA . ILE A 1 113 ? -12.709 -5.523 45.019 1.00 19.69 113 ILE A CA 1
ATOM 842 C C . ILE A 1 113 ? -11.711 -5.223 43.911 1.00 19.57 113 ILE A C 1
ATOM 843 O O . ILE A 1 113 ? -11.925 -4.306 43.110 1.00 19.38 113 ILE A O 1
ATOM 848 N N . TYR A 1 114 ? -10.617 -5.972 43.861 1.00 19.17 114 TYR A N 1
ATOM 849 C CA . TYR A 1 114 ? -9.615 -5.723 42.835 1.00 17.87 114 TYR A CA 1
ATOM 850 C C . TYR A 1 114 ? -9.961 -6.316 41.477 1.00 18.21 114 TYR A C 1
ATOM 851 O O . TYR A 1 114 ? -10.711 -7.291 41.367 1.00 18.18 114 TYR A O 1
ATOM 860 N N . GLY A 1 115 ? -9.400 -5.702 40.443 1.00 17.53 115 GLY A N 1
ATOM 861 C CA . GLY A 1 115 ? -9.612 -6.166 39.085 1.00 17.10 115 GLY A CA 1
ATOM 862 C C . GLY A 1 115 ? -8.338 -5.940 38.297 1.00 18.10 115 GLY A C 1
ATOM 863 O O . GLY A 1 115 ? -7.528 -5.087 38.661 1.00 16.96 115 GLY A O 1
ATOM 864 N N . VAL A 1 116 ? -8.163 -6.694 37.214 1.00 16.27 116 VAL A N 1
ATOM 865 C CA . VAL A 1 116 ? -6.977 -6.577 36.371 1.00 16.99 116 VAL A CA 1
ATOM 866 C C . VAL A 1 116 ? -7.389 -6.286 34.935 1.00 17.14 116 VAL A C 1
ATOM 867 O O . VAL A 1 116 ? -8.235 -6.983 34.382 1.00 17.79 116 VAL A O 1
ATOM 871 N N . GLY A 1 117 ? -6.795 -5.255 34.342 1.00 18.22 117 GLY A N 1
ATOM 872 C CA . GLY A 1 117 ? -7.109 -4.917 32.962 1.00 21.38 117 GLY A CA 1
ATOM 873 C C . GLY A 1 117 ? -6.231 -5.712 32.011 1.00 24.85 117 GLY A C 1
ATOM 874 O O . GLY A 1 117 ? -5.041 -5.894 32.265 1.00 23.39 117 GLY A O 1
ATOM 875 N N . ALA A 1 118 ? -6.803 -6.183 30.908 1.00 27.83 118 ALA A N 1
ATOM 876 C CA . ALA A 1 118 ? -6.026 -6.973 29.959 1.00 32.48 118 ALA A CA 1
ATOM 877 C C . ALA A 1 118 ? -6.460 -6.821 28.506 1.00 36.55 118 ALA A C 1
ATOM 878 O O . ALA A 1 118 ? -7.532 -6.285 28.213 1.00 34.45 118 ALA A O 1
ATOM 880 N N . SER A 1 119 ? -5.602 -7.317 27.615 1.00 41.35 119 SER A N 1
ATOM 881 C CA . SER A 1 119 ? -5.793 -7.280 26.168 1.00 45.87 119 SER A CA 1
ATOM 882 C C . SER A 1 119 ? -5.998 -5.883 25.611 1.00 46.84 119 SER A C 1
ATOM 883 O O . SER A 1 119 ? -5.095 -5.328 24.986 1.00 49.15 119 SER A O 1
ATOM 886 N N . ALA A 1 133 ? -2.118 -1.199 18.754 1.00 50.23 133 ALA A N 1
ATOM 887 C CA . ALA A 1 133 ? -2.684 -0.563 19.939 1.00 49.96 133 ALA A CA 1
ATOM 888 C C . ALA A 1 133 ? -4.065 -1.132 20.250 1.00 49.32 133 ALA A C 1
ATOM 889 O O . ALA A 1 133 ? -4.865 -1.377 19.348 1.00 49.76 133 ALA A O 1
ATOM 891 N N . PRO A 1 134 ? -4.361 -1.346 21.541 1.00 48.84 134 PRO A N 1
ATOM 892 C CA . PRO A 1 134 ? -5.647 -1.891 21.987 1.00 47.58 134 PRO A CA 1
ATOM 893 C C . PRO A 1 134 ? -6.835 -0.950 21.804 1.00 46.74 134 PRO A C 1
ATOM 894 O O . PRO A 1 134 ? -6.725 0.259 22.007 1.00 47.70 134 PRO A O 1
ATOM 898 N N . ASP A 1 135 ? -7.970 -1.517 21.412 1.00 44.82 135 ASP A N 1
ATOM 899 C CA . ASP A 1 135 ? -9.194 -0.747 21.249 1.00 43.38 135 ASP A CA 1
ATOM 900 C C . ASP A 1 135 ? -10.190 -1.296 22.264 1.00 41.68 135 ASP A C 1
ATOM 901 O O . ASP A 1 135 ? -9.958 -2.348 22.859 1.00 43.56 135 ASP A O 1
ATOM 906 N N . TRP A 1 136 ? -11.297 -0.592 22.457 1.00 39.85 136 TRP A N 1
ATOM 907 C CA . TRP A 1 136 ? -12.288 -0.997 23.442 1.00 37.60 136 TRP A CA 1
ATOM 908 C C . TRP A 1 136 ? -12.881 -2.400 23.367 1.00 38.37 136 TRP A C 1
ATOM 909 O O . TRP A 1 136 ? -13.106 -3.023 24.405 1.00 38.19 136 TRP A O 1
ATOM 920 N N . ASP A 1 137 ? -13.134 -2.915 22.169 1.00 37.44 137 ASP A N 1
ATOM 921 C CA . ASP A 1 137 ? -13.704 -4.255 22.076 1.00 38.58 137 ASP A CA 1
ATOM 922 C C . ASP A 1 137 ? -12.683 -5.355 22.376 1.00 36.97 137 ASP A C 1
ATOM 923 O O . ASP A 1 137 ? -13.016 -6.539 22.353 1.00 38.06 137 ASP A O 1
ATOM 928 N N . GLN A 1 138 ? -11.446 -4.961 22.667 1.00 34.97 138 GLN A N 1
ATOM 929 C CA . GLN A 1 138 ? -10.391 -5.918 22.993 1.00 33.36 138 GLN A CA 1
ATOM 930 C C . GLN A 1 138 ? -10.025 -5.857 24.476 1.00 31.42 138 GLN A C 1
ATOM 931 O O . GLN A 1 138 ? -9.304 -6.714 24.980 1.00 32.28 138 GLN A O 1
ATOM 937 N N . ILE A 1 139 ? -10.524 -4.837 25.163 1.00 27.87 139 ILE A N 1
ATOM 938 C CA . ILE A 1 139 ? -10.249 -4.648 26.588 1.00 24.58 139 ILE A CA 1
ATOM 939 C C . ILE A 1 139 ? -11.237 -5.407 27.474 1.00 22.39 139 ILE A C 1
ATOM 940 O O . ILE A 1 139 ? -12.417 -5.508 27.152 1.00 22.88 139 ILE A O 1
ATOM 945 N N . PHE A 1 140 ? -10.750 -5.949 28.588 1.00 20.07 140 PHE A N 1
ATOM 946 C CA . PHE A 1 140 ? -11.625 -6.627 29.546 1.00 19.09 140 PHE A CA 1
ATOM 947 C C . PHE A 1 140 ? -10.996 -6.576 30.936 1.00 18.67 140 PHE A C 1
ATOM 948 O O . PHE A 1 140 ? -9.801 -6.309 31.075 1.00 18.69 140 PHE A O 1
ATOM 956 N N . ILE A 1 141 ? -11.813 -6.794 31.962 1.00 17.91 141 ILE A N 1
ATOM 957 C CA . ILE A 1 141 ? -11.327 -6.773 33.338 1.00 17.87 141 ILE A CA 1
ATOM 958 C C . ILE A 1 141 ? -11.537 -8.143 33.961 1.00 17.87 141 ILE A C 1
ATOM 959 O O . ILE A 1 141 ? -12.612 -8.729 33.836 1.00 18.06 141 ILE A O 1
ATOM 964 N N . ASP A 1 142 ? -10.504 -8.638 34.635 1.00 16.95 142 ASP A N 1
ATOM 965 C CA . ASP A 1 142 ? -10.538 -9.935 35.303 1.00 17.52 142 ASP A CA 1
ATOM 966 C C . ASP A 1 142 ? -10.644 -9.668 36.807 1.00 17.54 142 ASP A C 1
ATOM 967 O O . ASP A 1 142 ? -9.786 -8.989 37.377 1.00 18.45 142 ASP A O 1
ATOM 972 N N . ILE A 1 143 ? -11.697 -10.175 37.443 1.00 17.21 143 ILE A N 1
ATOM 973 C CA . ILE A 1 143 ? -11.865 -9.982 38.884 1.00 17.19 143 ILE A CA 1
ATOM 974 C C . ILE A 1 143 ? -11.773 -11.308 39.629 1.00 18.59 143 ILE A C 1
ATOM 975 O O . ILE A 1 143 ? -12.119 -11.395 40.804 1.00 19.33 143 ILE A O 1
ATOM 980 N N . GLY A 1 144 ? -11.303 -12.341 38.938 1.00 18.39 144 GLY A N 1
ATOM 981 C CA . GLY A 1 144 ? -11.167 -13.639 39.572 1.00 19.33 144 GLY A CA 1
ATOM 982 C C . GLY A 1 144 ? -12.433 -14.477 39.611 1.00 19.75 144 GLY A C 1
ATOM 983 O O . GLY A 1 144 ? -12.462 -15.508 40.281 1.00 22.35 144 GLY A O 1
ATOM 984 N N . ALA A 1 145 ? -13.477 -14.043 38.909 1.00 19.96 145 ALA A N 1
ATOM 985 C CA . ALA A 1 145 ? -14.732 -14.791 38.873 1.00 20.12 145 ALA A CA 1
ATOM 986 C C . ALA A 1 145 ? -14.637 -15.878 37.805 1.00 20.42 145 ALA A C 1
ATOM 987 O O . ALA A 1 145 ? -13.880 -15.740 36.846 1.00 20.90 145 ALA A O 1
ATOM 989 N N . GLU A 1 146 ? -15.397 -16.957 37.969 1.00 22.11 146 GLU A N 1
ATOM 990 C CA . GLU A 1 146 ? -15.372 -18.048 36.998 1.00 22.97 146 GLU A CA 1
ATOM 991 C C . GLU A 1 146 ? -16.608 -18.067 36.109 1.00 23.22 146 GLU A C 1
ATOM 992 O O . GLU A 1 146 ? -16.657 -18.794 35.112 1.00 23.63 146 GLU A O 1
ATOM 998 N N . SER A 1 147 ? -17.606 -17.271 36.470 1.00 22.65 147 SER A N 1
ATOM 999 C CA . SER A 1 147 ? -18.842 -17.213 35.702 1.00 22.78 147 SER A CA 1
ATOM 1000 C C . SER A 1 147 ? -19.536 -15.880 35.921 1.00 21.88 147 SER A C 1
ATOM 1001 O O . SER A 1 147 ? -19.183 -15.128 36.829 1.00 22.46 147 SER A O 1
ATOM 1004 N N . LYS A 1 148 ? -20.532 -15.596 35.089 1.00 23.34 148 LYS A N 1
ATOM 1005 C CA . LYS A 1 148 ? -21.292 -14.357 35.212 1.00 24.27 148 LYS A CA 1
ATOM 1006 C C . LYS A 1 148 ? -21.979 -14.331 36.574 1.00 24.91 148 LYS A C 1
ATOM 1007 O O . LYS A 1 148 ? -22.008 -13.303 37.246 1.00 24.18 148 LYS A O 1
ATOM 1013 N N . GLU A 1 149 ? -22.520 -15.476 36.979 1.00 25.52 149 GLU A N 1
ATOM 1014 C CA . GLU A 1 149 ? -23.218 -15.587 38.256 1.00 26.28 149 GLU A CA 1
ATOM 1015 C C . GLU A 1 149 ? -22.307 -15.279 39.437 1.00 24.97 149 GLU A C 1
ATOM 1016 O O . GLU A 1 149 ? -22.716 -14.611 40.389 1.00 25.43 149 GLU A O 1
ATOM 1022 N N . GLU A 1 150 ? -21.072 -15.766 39.383 1.00 24.25 150 GLU A N 1
ATOM 1023 C CA . GLU A 1 150 ? -20.131 -15.512 40.466 1.00 24.57 150 GLU A CA 1
ATOM 1024 C C . GLU A 1 150 ? -19.758 -14.033 40.507 1.00 24.53 150 GLU A C 1
ATOM 1025 O O . GLU A 1 150 ? -19.641 -13.447 41.581 1.00 23.79 150 GLU A O 1
ATOM 1031 N N . ALA A 1 151 ? -19.574 -13.429 39.335 1.00 22.48 151 ALA A N 1
ATOM 1032 C CA . ALA A 1 151 ? -19.236 -12.011 39.270 1.00 22.84 151 ALA A CA 1
ATOM 1033 C C . ALA A 1 151 ? -20.369 -11.194 39.889 1.00 23.49 151 ALA A C 1
ATOM 1034 O O . ALA A 1 151 ? -20.130 -10.211 40.590 1.00 24.05 151 ALA A O 1
ATOM 1036 N N . GLU A 1 152 ? -21.605 -11.606 39.630 1.00 23.94 152 GLU A N 1
ATOM 1037 C CA . GLU A 1 152 ? -22.754 -10.900 40.176 1.00 25.60 152 GLU A CA 1
ATOM 1038 C C . GLU A 1 152 ? -22.853 -11.107 41.683 1.00 25.79 152 GLU A C 1
ATOM 1039 O O . GLU A 1 152 ? -23.208 -10.186 42.418 1.00 25.76 152 GLU A O 1
ATOM 1045 N N . ASP A 1 153 ? -22.527 -12.309 42.150 1.00 27.38 153 ASP A N 1
ATOM 1046 C CA . ASP A 1 153 ? -22.572 -12.583 43.582 1.00 28.41 153 ASP A CA 1
ATOM 1047 C C . ASP A 1 153 ? -21.507 -11.765 44.301 1.00 27.94 153 ASP A C 1
ATOM 1048 O O . ASP A 1 153 ? -21.638 -11.460 45.486 1.00 27.93 153 ASP A O 1
ATOM 1053 N N . MET A 1 154 ? -20.448 -11.412 43.577 1.00 25.45 154 MET A N 1
ATOM 1054 C CA . MET A 1 154 ? -19.366 -10.623 44.146 1.00 25.20 154 MET A CA 1
ATOM 1055 C C . MET A 1 154 ? -19.759 -9.149 44.223 1.00 24.57 154 MET A C 1
ATOM 1056 O O . MET A 1 154 ? -19.015 -8.328 44.757 1.00 25.40 154 MET A O 1
ATOM 1061 N N . GLY A 1 155 ? -20.929 -8.821 43.679 1.00 24.23 155 GLY A N 1
ATOM 1062 C CA . GLY A 1 155 ? -21.421 -7.453 43.728 1.00 23.75 155 GLY A CA 1
ATOM 1063 C C . GLY A 1 155 ? -21.361 -6.624 42.457 1.00 23.02 155 GLY A C 1
ATOM 1064 O O . GLY A 1 155 ? -21.747 -5.455 42.466 1.00 22.63 155 GLY A O 1
ATOM 1065 N N . VAL A 1 156 ? -20.890 -7.217 41.364 1.00 21.73 156 VAL A N 1
ATOM 1066 C CA . VAL A 1 156 ? -20.779 -6.497 40.099 1.00 22.03 156 VAL A CA 1
ATOM 1067 C C . VAL A 1 156 ? -22.061 -6.562 39.284 1.00 22.18 156 VAL A C 1
ATOM 1068 O O . VAL A 1 156 ? -22.748 -7.583 39.263 1.00 23.42 156 VAL A O 1
ATOM 1072 N N . LYS A 1 157 ? -22.373 -5.460 38.611 1.00 23.73 157 LYS A N 1
ATOM 1073 C CA . LYS A 1 157 ? -23.566 -5.367 37.780 1.00 24.52 157 LYS A CA 1
ATOM 1074 C C . LYS A 1 157 ? -23.278 -4.439 36.608 1.00 23.13 157 LYS A C 1
ATOM 1075 O O . LYS A 1 157 ? -22.235 -3.783 36.556 1.00 20.76 157 LYS A O 1
ATOM 1081 N N . ILE A 1 158 ? -24.204 -4.391 35.658 1.00 22.55 158 ILE A N 1
ATOM 1082 C CA . ILE A 1 158 ? -24.051 -3.481 34.537 1.00 22.72 158 ILE A CA 1
ATOM 1083 C C . ILE A 1 158 ? -24.204 -2.112 35.190 1.00 21.60 158 ILE A C 1
ATOM 1084 O O . ILE A 1 158 ? -25.189 -1.862 35.891 1.00 22.44 158 ILE A O 1
ATOM 1089 N N . GLY A 1 159 ? -23.222 -1.238 34.987 1.00 20.75 159 GLY A N 1
ATOM 1090 C CA . GLY A 1 159 ? -23.271 0.082 35.590 1.00 20.71 159 GLY A CA 1
ATOM 1091 C C . GLY A 1 159 ? -22.275 0.250 36.725 1.00 20.24 159 GLY A C 1
ATOM 1092 O O .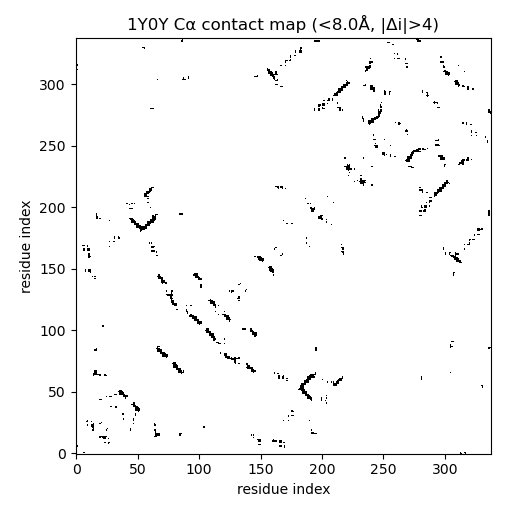 GLY A 1 159 ? -22.091 1.350 37.249 1.00 19.03 159 GLY A O 1
ATOM 1093 N N . THR A 1 160 ? -21.625 -0.839 37.115 1.00 19.92 160 THR A N 1
ATOM 1094 C CA . THR A 1 160 ? -20.638 -0.773 38.186 1.00 19.69 160 THR A CA 1
ATOM 1095 C C . THR A 1 160 ? -19.493 0.129 37.726 1.00 19.97 160 THR A C 1
ATOM 1096 O O . THR A 1 160 ? -19.014 -0.002 36.599 1.00 20.35 160 THR A O 1
ATOM 1100 N N . VAL A 1 161 ? -19.061 1.054 38.582 1.00 18.66 161 VAL A N 1
ATOM 1101 C CA . VAL A 1 161 ? -17.968 1.946 38.206 1.00 18.37 161 VAL A CA 1
ATOM 1102 C C . VAL A 1 161 ? -16.627 1.430 38.700 1.00 18.33 161 VAL A C 1
ATOM 1103 O O . VAL A 1 161 ? -16.541 0.742 39.722 1.00 17.94 161 VAL A O 1
ATOM 1107 N N . ILE A 1 162 ? -15.582 1.784 37.962 1.00 16.81 162 ILE A N 1
ATOM 1108 C CA . ILE A 1 162 ? -14.230 1.322 38.238 1.00 17.83 162 ILE A CA 1
ATOM 1109 C C . ILE A 1 162 ? -13.194 2.433 38.090 1.00 18.43 162 ILE A C 1
ATOM 1110 O O . ILE A 1 162 ? -13.286 3.256 37.183 1.00 19.05 162 ILE A O 1
ATOM 1115 N N . THR A 1 163 ? -12.211 2.454 38.988 1.00 17.76 163 THR A N 1
ATOM 1116 C CA . THR A 1 163 ? -11.118 3.423 38.903 1.00 18.17 163 THR A CA 1
ATOM 1117 C C . THR A 1 163 ? -9.810 2.644 39.009 1.00 17.44 163 THR A C 1
ATOM 1118 O O . THR A 1 163 ? -9.807 1.487 39.425 1.00 17.27 163 THR A O 1
ATOM 1122 N N . TRP A 1 164 ? -8.703 3.265 38.617 1.0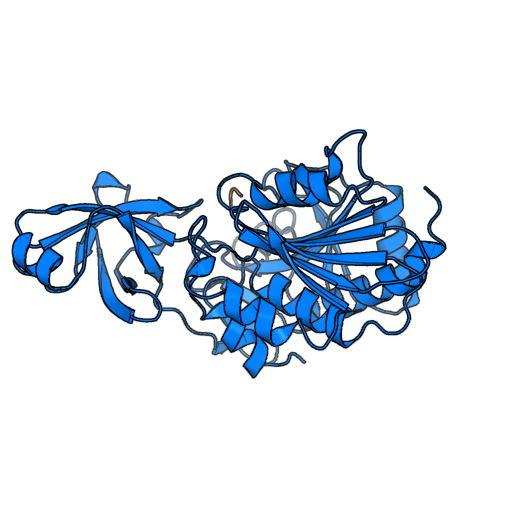0 17.98 164 TRP A N 1
ATOM 1123 C CA . TRP A 1 164 ? -7.405 2.608 38.745 1.00 18.51 164 TRP A CA 1
ATOM 1124 C C . TRP A 1 164 ? -7.113 2.475 40.234 1.00 20.16 164 TRP A C 1
ATOM 1125 O O . TRP A 1 164 ? -7.679 3.200 41.058 1.00 18.97 164 TRP A O 1
ATOM 1136 N N . ASP A 1 165 ? -6.222 1.550 40.567 1.00 20.52 165 ASP A N 1
ATOM 1137 C CA . ASP A 1 165 ? -5.791 1.362 41.939 1.00 23.98 165 ASP A CA 1
ATOM 1138 C C . ASP A 1 165 ? -4.549 2.233 42.018 1.00 25.73 165 ASP A C 1
ATOM 1139 O O . ASP A 1 165 ? -3.436 1.765 41.791 1.00 29.57 165 ASP A O 1
ATOM 1144 N N . GLY A 1 166 ? -4.744 3.513 42.304 1.00 25.96 166 GLY A N 1
ATOM 1145 C CA . GLY A 1 166 ? -3.611 4.409 42.376 1.00 27.02 166 GLY A CA 1
ATOM 1146 C C . GLY A 1 166 ? -3.490 5.087 43.719 1.00 26.71 166 GLY A C 1
ATOM 1147 O O . GLY A 1 166 ? -4.482 5.291 44.414 1.00 29.24 166 GLY A O 1
ATOM 1148 N N . ARG A 1 167 ? -2.264 5.424 44.094 1.00 27.06 167 ARG A N 1
ATOM 1149 C CA . ARG A 1 167 ? -2.030 6.092 45.360 1.00 27.30 167 ARG A CA 1
ATOM 1150 C C . ARG A 1 167 ? -1.019 7.204 45.168 1.00 26.00 167 ARG A C 1
ATOM 1151 O O . ARG A 1 167 ? -0.204 7.174 44.242 1.00 26.46 167 ARG A O 1
ATOM 1159 N N . LEU A 1 168 ? -1.087 8.197 46.042 1.00 22.64 168 LEU A N 1
ATOM 1160 C CA . LEU A 1 168 ? -0.171 9.317 45.983 1.00 20.95 168 LEU A CA 1
ATOM 1161 C C . LEU A 1 168 ? 1.199 8.899 46.513 1.00 21.30 168 LEU A C 1
ATOM 1162 O O . LEU A 1 168 ? 1.294 8.234 47.547 1.00 20.79 168 LEU A O 1
ATOM 1167 N N . GLU A 1 169 ? 2.251 9.272 45.792 1.00 19.84 169 GLU A N 1
ATOM 1168 C CA . GLU A 1 169 ? 3.618 8.996 46.221 1.00 20.51 169 GLU A CA 1
ATOM 1169 C C . GLU A 1 169 ? 4.490 10.166 45.780 1.00 19.54 169 GLU A C 1
ATOM 1170 O O . GLU A 1 169 ? 4.119 10.936 44.889 1.00 18.38 169 GLU A O 1
ATOM 1176 N N . ARG A 1 170 ? 5.647 10.308 46.412 1.00 19.46 170 ARG A N 1
ATOM 1177 C CA . ARG A 1 170 ? 6.556 11.392 46.068 1.00 19.70 170 ARG A CA 1
ATOM 1178 C C . ARG A 1 170 ? 7.569 10.970 45.013 1.00 20.19 170 ARG A C 1
ATOM 1179 O O . ARG A 1 170 ? 7.986 9.812 44.960 1.00 19.84 170 ARG A O 1
ATOM 1187 N N . LEU A 1 171 ? 7.948 11.925 44.170 1.00 19.51 171 LEU A N 1
ATOM 1188 C CA . LEU A 1 171 ? 8.955 11.714 43.140 1.00 20.26 171 LEU A CA 1
ATOM 1189 C C . LEU A 1 171 ? 10.004 12.795 43.365 1.00 20.95 171 LEU A C 1
ATOM 1190 O O . LEU A 1 171 ? 9.792 13.960 43.029 1.00 21.59 171 LEU A O 1
ATOM 1195 N N . GLY A 1 172 ? 11.126 12.419 43.962 1.00 21.18 172 GLY A N 1
ATOM 1196 C CA . GLY A 1 172 ? 12.172 13.396 44.198 1.00 20.98 172 GLY A CA 1
ATOM 1197 C C . GLY A 1 172 ? 11.817 14.465 45.215 1.00 22.44 172 GLY A C 1
ATOM 1198 O O . GLY A 1 172 ? 10.882 14.316 46.000 1.00 22.46 172 GLY A O 1
ATOM 1199 N N . LYS A 1 173 ? 12.556 15.566 45.175 1.00 22.66 173 LYS A N 1
ATOM 1200 C CA . LYS A 1 173 ? 12.366 16.658 46.123 1.00 23.61 173 LYS A CA 1
ATOM 1201 C C . LYS A 1 173 ? 11.067 17.452 46.043 1.00 22.57 173 LYS A C 1
ATOM 1202 O O . LYS A 1 173 ? 10.487 17.792 47.074 1.00 23.70 173 LYS A O 1
ATOM 1208 N N . HIS A 1 174 ? 10.596 17.741 44.834 1.00 21.67 174 HIS A N 1
ATOM 1209 C CA . HIS A 1 174 ? 9.396 18.561 44.694 1.00 21.45 174 HIS A CA 1
ATOM 1210 C C . HIS A 1 174 ? 8.234 17.992 43.900 1.00 19.39 174 HIS A C 1
ATOM 1211 O O . HIS A 1 174 ? 7.207 18.656 43.764 1.00 19.64 174 HIS A O 1
ATOM 1218 N N . ARG A 1 175 ? 8.366 16.781 43.374 1.00 17.93 175 ARG A N 1
ATOM 1219 C 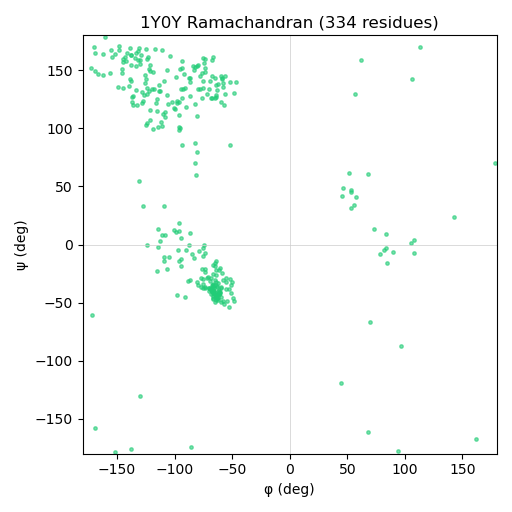CA . ARG A 1 175 ? 7.277 16.248 42.566 1.00 17.15 175 ARG A CA 1
ATOM 1220 C C . ARG A 1 175 ? 6.499 15.085 43.170 1.00 18.08 175 ARG A C 1
ATOM 1221 O O . ARG A 1 175 ? 6.900 14.510 44.181 1.00 17.40 175 ARG A O 1
ATOM 1229 N N . PHE A 1 176 ? 5.354 14.778 42.566 1.00 18.05 176 PHE A N 1
ATOM 1230 C CA . PHE A 1 176 ? 4.494 13.704 43.051 1.00 19.02 176 PHE A CA 1
ATOM 1231 C C . PHE A 1 176 ? 3.875 12.938 41.900 1.00 19.11 176 PHE A C 1
ATOM 1232 O O . PHE A 1 176 ? 3.767 13.456 40.791 1.00 18.85 176 PHE A O 1
ATOM 1240 N N . VAL A 1 177 ? 3.463 11.706 42.176 1.00 17.32 177 VAL A N 1
ATOM 1241 C CA . VAL A 1 177 ? 2.784 10.892 41.179 1.00 17.43 177 VAL A CA 1
ATOM 1242 C C . VAL A 1 177 ? 1.470 10.447 41.809 1.00 18.54 177 VAL A C 1
ATOM 1243 O O . VAL A 1 177 ? 1.424 10.098 42.991 1.00 19.04 177 VAL A O 1
ATOM 1247 N N . SER A 1 178 ? 0.395 10.471 41.032 1.00 16.11 178 SER A N 1
ATOM 1248 C CA . SER A 1 178 ? -0.888 10.063 41.572 1.00 17.42 178 SER A CA 1
ATOM 1249 C C . SER A 1 178 ? -1.956 9.893 40.522 1.00 17.80 178 SER A C 1
ATOM 1250 O O . SER A 1 178 ? -1.822 10.335 39.378 1.00 18.42 178 SER A O 1
ATOM 1253 N N . ILE A 1 179 ? -3.022 9.226 40.934 1.00 18.17 179 ILE A N 1
ATOM 1254 C CA . ILE A 1 179 ? -4.180 9.053 40.088 1.00 17.93 179 ILE A CA 1
ATOM 1255 C C . ILE A 1 179 ? -4.936 10.363 40.289 1.00 18.17 179 ILE A C 1
ATOM 1256 O O . ILE A 1 179 ? -4.777 11.034 41.319 1.00 17.43 179 ILE A O 1
ATOM 1261 N N . ALA A 1 180 ? -5.712 10.752 39.289 1.00 18.11 180 ALA A N 1
ATOM 1262 C CA . ALA A 1 180 ? -6.560 11.935 39.368 1.00 19.09 180 ALA A CA 1
ATOM 1263 C C . ALA A 1 180 ? -6.003 13.303 39.758 1.00 19.75 180 ALA A C 1
ATOM 1264 O O . ALA A 1 180 ? -6.725 14.097 40.372 1.00 19.96 180 ALA A O 1
ATOM 1266 N N . PHE A 1 181 ? -4.749 13.611 39.437 1.00 17.76 181 PHE A N 1
ATOM 1267 C CA . PHE A 1 181 ? -4.284 14.957 39.748 1.00 18.47 181 PHE A CA 1
ATOM 1268 C C . PHE A 1 181 ? -5.139 15.837 38.859 1.00 20.60 181 PHE A C 1
ATOM 1269 O O . PHE A 1 181 ? -5.463 16.975 39.225 1.00 19.26 181 PHE A O 1
ATOM 1277 N N . ASP A 1 182 ? -5.522 15.282 37.701 1.00 20.56 182 ASP A N 1
ATOM 1278 C CA . ASP A 1 182 ? -6.356 16.002 36.749 1.00 24.63 182 ASP A CA 1
ATOM 1279 C C . ASP A 1 182 ? -7.507 16.466 37.564 1.00 27.12 182 ASP A C 1
ATOM 1280 O O . ASP A 1 182 ? -8.545 15.826 37.711 1.00 29.53 182 ASP A O 1
ATOM 1285 N N . ASP A 1 183 ? -7.230 17.604 38.154 1.00 30.73 183 ASP A N 1
ATOM 1286 C CA . ASP A 1 183 ? -8.079 18.345 39.022 1.00 25.13 183 ASP A CA 1
ATOM 1287 C C . ASP A 1 183 ? -8.333 18.030 40.455 1.00 21.60 183 ASP A C 1
ATOM 1288 O O . ASP A 1 183 ? -8.941 18.854 41.109 1.00 22.79 183 ASP A O 1
ATOM 1293 N N . ARG A 1 184 ? -7.883 16.891 40.981 1.00 18.62 184 ARG A N 1
ATOM 1294 C CA . ARG A 1 184 ? -8.053 16.727 42.415 1.00 18.29 184 ARG A CA 1
ATOM 1295 C C . ARG A 1 184 ? -6.982 17.675 42.950 1.00 19.07 184 ARG A C 1
ATOM 1296 O O . ARG A 1 184 ? -7.051 18.130 44.089 1.00 19.06 184 ARG A O 1
ATOM 1304 N N . ILE A 1 185 ? -5.989 17.991 42.116 1.00 17.57 185 ILE A N 1
ATOM 1305 C CA . ILE A 1 185 ? -4.947 18.921 42.546 1.00 17.61 185 ILE A CA 1
ATOM 1306 C C . ILE A 1 185 ? -5.571 20.318 42.612 1.00 17.50 185 ILE A C 1
ATOM 1307 O O . ILE A 1 185 ? -5.142 21.161 43.395 1.00 19.40 185 ILE A O 1
ATOM 1312 N N . ALA A 1 186 ? -6.600 20.556 41.803 1.00 18.23 186 ALA A N 1
ATOM 1313 C CA . ALA A 1 186 ? -7.282 21.851 41.810 1.00 19.58 186 ALA A CA 1
ATOM 1314 C C . ALA A 1 186 ? -8.256 21.887 42.986 1.00 20.45 186 ALA A C 1
ATOM 1315 O O . ALA A 1 186 ? -8.501 22.948 43.569 1.00 20.51 186 ALA A O 1
ATOM 1317 N N . VAL A 1 187 ? -8.818 20.729 43.328 1.00 20.48 187 VAL A N 1
ATOM 1318 C CA . VAL A 1 187 ? -9.735 20.647 44.461 1.00 20.10 187 VAL A CA 1
ATOM 1319 C C . VAL A 1 187 ? -8.904 20.971 45.697 1.00 21.40 187 VAL A C 1
ATOM 1320 O O . VAL A 1 187 ? -9.332 21.730 46.572 1.00 22.10 187 VAL A O 1
ATOM 1324 N N . TYR A 1 188 ? -7.702 20.406 45.750 1.00 21.26 188 TYR A N 1
ATOM 1325 C CA . TYR A 1 188 ? -6.785 20.658 46.852 1.00 21.10 188 TYR A CA 1
ATOM 1326 C C . TYR A 1 188 ? -6.493 22.157 46.892 1.00 21.54 188 TYR A C 1
ATOM 1327 O O . TYR A 1 188 ? -6.511 22.776 47.953 1.00 22.62 188 TYR A O 1
ATOM 1336 N N . THR A 1 189 ? -6.237 22.737 45.723 1.00 21.10 189 THR A N 1
ATOM 1337 C CA . THR A 1 189 ? -5.931 24.158 45.629 1.00 21.62 189 THR A CA 1
ATOM 1338 C C . THR A 1 189 ? -7.029 25.054 46.197 1.00 23.06 189 THR A C 1
ATOM 1339 O O . THR A 1 189 ? -6.738 25.958 46.979 1.00 23.42 189 THR A O 1
ATOM 1343 N N . ILE A 1 190 ? -8.284 24.820 45.824 1.00 23.33 190 ILE A N 1
ATOM 1344 C CA . ILE A 1 190 ? -9.344 25.676 46.349 1.00 23.43 190 ILE A CA 1
ATOM 1345 C C . ILE A 1 190 ? -9.560 25.467 47.843 1.00 24.15 190 ILE A C 1
ATOM 1346 O O . ILE A 1 190 ? -9.980 26.387 48.543 1.00 23.90 190 ILE A O 1
ATOM 1351 N N . LEU A 1 191 ? -9.270 24.267 48.338 1.00 24.07 191 LEU A N 1
ATOM 1352 C CA . LEU A 1 191 ? -9.407 24.010 49.769 1.00 23.64 191 LEU A CA 1
ATOM 1353 C C . LEU A 1 191 ? -8.370 24.868 50.489 1.00 25.42 191 LEU A C 1
ATOM 1354 O O . LEU A 1 191 ? -8.654 25.456 51.536 1.00 24.99 191 LEU A O 1
ATOM 1359 N N . GLU A 1 192 ? -7.169 24.941 49.920 1.00 23.51 192 GLU A N 1
ATOM 1360 C CA . GLU A 1 192 ? -6.092 25.739 50.503 1.00 25.51 192 GLU A CA 1
ATOM 1361 C C . GLU A 1 192 ? -6.400 27.228 50.397 1.00 25.99 192 GLU A C 1
ATOM 1362 O O . GLU A 1 192 ? -6.109 27.998 51.314 1.00 27.11 192 GLU A O 1
ATOM 1368 N N . VAL A 1 193 ? -6.984 27.639 49.276 1.00 24.87 193 VAL A N 1
ATOM 1369 C CA . VAL A 1 193 ? -7.325 29.045 49.100 1.00 24.91 193 VAL A CA 1
ATOM 1370 C C . VAL A 1 193 ? -8.391 29.443 50.117 1.00 25.37 193 VAL A C 1
ATOM 1371 O O . VAL A 1 193 ? -8.329 30.528 50.701 1.00 27.54 193 VAL A O 1
ATOM 1375 N N . ALA A 1 194 ? -9.360 28.560 50.331 1.00 25.78 194 ALA A N 1
ATOM 1376 C CA . ALA A 1 194 ? -10.434 28.827 51.284 1.00 27.05 194 ALA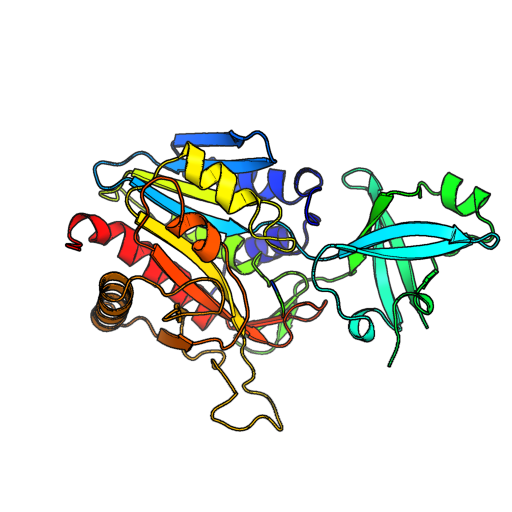 A CA 1
ATOM 1377 C C . ALA A 1 194 ? -9.876 28.983 52.696 1.00 29.29 194 ALA A C 1
ATOM 1378 O O . ALA A 1 194 ? -10.403 29.758 53.496 1.00 27.97 194 ALA A O 1
ATOM 1380 N N . LYS A 1 195 ? -8.811 28.246 52.996 1.00 31.06 195 LYS A N 1
ATOM 1381 C CA . LYS A 1 195 ? -8.183 28.304 54.314 1.00 35.15 195 LYS A CA 1
ATOM 1382 C C . LYS A 1 195 ? -7.355 29.568 54.521 1.00 36.78 195 LYS A C 1
ATOM 1383 O O . LYS A 1 195 ? -7.213 30.045 55.647 1.00 38.91 195 LYS A O 1
ATOM 1389 N N . GLN A 1 196 ? -6.807 30.101 53.435 1.00 38.40 196 GLN A N 1
ATOM 1390 C CA . GLN A 1 196 ? -5.976 31.300 53.497 1.00 40.64 196 GLN A CA 1
ATOM 1391 C C . GLN A 1 196 ? -6.743 32.609 53.376 1.00 40.76 196 GLN A C 1
ATOM 1392 O O . GLN A 1 196 ? -6.341 33.625 53.940 1.00 40.97 196 GLN A O 1
ATOM 1398 N N . LEU A 1 197 ? -7.843 32.583 52.632 1.00 40.29 197 LEU A N 1
ATOM 1399 C CA . LEU A 1 197 ? -8.641 33.780 52.413 1.00 40.50 197 LEU A CA 1
ATOM 1400 C C . LEU A 1 197 ? -9.182 34.375 53.710 1.00 40.12 197 LEU A C 1
ATOM 1401 O O . LEU A 1 197 ? -9.880 33.705 54.469 1.00 39.42 197 LEU A O 1
ATOM 1406 N N . LYS A 1 198 ? -8.853 35.641 53.953 1.00 40.19 198 LYS A N 1
ATOM 1407 C CA . LYS A 1 198 ? -9.298 36.341 55.155 1.00 40.56 198 LYS A CA 1
ATOM 1408 C C . LYS A 1 198 ? -9.859 37.723 54.825 1.00 40.14 198 LYS A C 1
ATOM 1409 O O . LYS A 1 198 ? -9.161 38.570 54.267 1.00 40.64 198 LYS A O 1
ATOM 1415 N N . ASP A 1 199 ? -11.123 37.941 55.174 1.00 40.16 199 ASP A N 1
ATOM 1416 C CA . ASP A 1 199 ? -11.792 39.218 54.940 1.00 40.21 199 ASP A CA 1
ATOM 1417 C C . ASP A 1 199 ? -11.566 39.782 53.542 1.00 38.82 199 ASP A C 1
ATOM 1418 O O . ASP A 1 199 ? -11.223 40.954 53.382 1.00 38.99 199 ASP A O 1
ATOM 1423 N N . ALA A 1 200 ? -11.765 38.950 52.528 1.00 36.97 200 ALA A N 1
ATOM 1424 C CA . ALA A 1 200 ? -11.583 39.390 51.152 1.00 35.03 200 ALA A CA 1
ATOM 1425 C C . ALA A 1 200 ? -12.754 40.265 50.720 1.00 34.37 200 ALA A C 1
ATOM 1426 O O . ALA A 1 200 ? -13.902 40.001 51.078 1.00 33.82 200 ALA A O 1
ATOM 1428 N N . LYS A 1 201 ? -12.461 41.314 49.959 1.00 34.05 201 LYS A N 1
ATOM 1429 C CA . LYS A 1 201 ? -13.510 42.197 49.470 1.00 34.14 201 LYS A CA 1
ATOM 1430 C C . LYS A 1 201 ? -14.132 41.564 48.233 1.00 33.60 201 LYS A C 1
ATOM 1431 O O . LYS A 1 201 ? -13.949 42.039 47.111 1.00 32.74 201 LYS A O 1
ATOM 1437 N N . ALA A 1 202 ? -14.861 40.477 48.454 1.00 31.96 202 ALA A N 1
ATOM 1438 C CA . ALA A 1 202 ? -15.515 39.758 47.375 1.00 31.01 202 ALA A CA 1
ATOM 1439 C C . ALA A 1 202 ? -16.480 38.732 47.948 1.00 29.40 202 ALA A C 1
ATOM 1440 O O . ALA A 1 202 ? -16.273 38.211 49.046 1.00 29.87 202 ALA A O 1
ATOM 1442 N N . ASP A 1 203 ? -17.543 38.463 47.202 1.00 27.43 203 ASP A N 1
ATOM 1443 C CA . ASP A 1 203 ? -18.552 37.489 47.593 1.00 27.49 203 ASP A CA 1
ATOM 1444 C C . ASP A 1 203 ? -18.124 36.225 46.852 1.00 27.38 203 ASP A C 1
ATOM 1445 O O . ASP A 1 203 ? -18.413 36.055 45.670 1.00 26.36 203 ASP A O 1
ATOM 1450 N N . VAL A 1 204 ? -17.430 35.347 47.569 1.00 26.41 204 VAL A N 1
ATOM 1451 C CA . VAL A 1 204 ? -16.869 34.137 46.987 1.00 25.64 204 VAL A CA 1
ATOM 1452 C C . VAL A 1 204 ? -17.669 32.845 47.031 1.00 25.21 204 VAL A C 1
ATOM 1453 O O . VAL A 1 204 ? -18.230 32.458 48.059 1.00 24.49 204 VAL A O 1
ATOM 1457 N N . TYR A 1 205 ? -17.698 32.175 45.885 1.00 23.50 205 TYR A N 1
ATOM 1458 C CA . TYR A 1 205 ? -18.376 30.901 45.750 1.00 23.66 205 TYR A CA 1
ATOM 1459 C C . TYR A 1 205 ? -17.367 29.887 45.233 1.00 23.30 205 TYR A C 1
ATOM 1460 O O . TYR A 1 205 ? -16.997 29.922 44.059 1.00 23.65 205 TYR A O 1
ATOM 1469 N N . PHE A 1 206 ? -16.895 29.014 46.121 1.00 22.72 206 PHE A N 1
ATOM 1470 C CA . PHE A 1 206 ? -15.956 27.962 45.743 1.00 22.51 206 PHE A CA 1
ATOM 1471 C C . PHE A 1 206 ? -16.841 26.815 45.284 1.00 22.59 206 PHE A C 1
ATOM 1472 O O . PHE A 1 206 ? -17.750 26.407 46.007 1.00 23.26 206 PHE A O 1
ATOM 1480 N N . VAL A 1 207 ? -16.590 26.291 44.089 1.00 21.67 207 VAL A N 1
ATOM 1481 C CA . VAL A 1 207 ? -17.422 25.211 43.589 1.00 20.77 207 VAL A CA 1
ATOM 1482 C C . VAL A 1 207 ? -16.627 24.000 43.136 1.00 20.37 207 VAL A C 1
ATOM 1483 O O . VAL A 1 207 ? -15.739 24.113 42.292 1.00 20.41 207 VAL A O 1
ATOM 1487 N N . ALA A 1 208 ? -16.936 22.850 43.723 1.00 19.34 208 ALA A N 1
ATOM 1488 C CA . ALA A 1 208 ? -16.312 21.594 43.327 1.00 20.20 208 ALA A CA 1
ATOM 1489 C C . ALA A 1 208 ? -17.353 21.067 42.347 1.00 19.48 208 ALA A C 1
ATOM 1490 O O . ALA A 1 208 ? -18.394 20.534 42.747 1.00 19.73 208 ALA A O 1
ATOM 1492 N N . THR A 1 209 ? -17.076 21.238 41.060 1.00 20.13 209 THR A N 1
ATOM 1493 C CA . THR A 1 209 ? -18.004 20.846 40.010 1.00 19.77 209 THR A CA 1
ATOM 1494 C C . THR A 1 209 ? -18.021 19.371 39.644 1.00 19.43 209 THR A C 1
ATOM 1495 O O . THR A 1 209 ? -17.033 18.659 39.814 1.00 19.76 209 THR A O 1
ATOM 1499 N N . VAL A 1 210 ? -19.163 18.930 39.129 1.00 19.89 210 VAL A N 1
ATOM 1500 C CA . VAL A 1 210 ? -19.326 17.550 38.698 1.00 19.21 210 VAL A CA 1
ATOM 1501 C C . VAL A 1 210 ? -19.268 17.464 37.178 1.00 19.91 210 VAL A C 1
ATOM 1502 O O . VAL A 1 210 ? -19.392 18.469 36.473 1.00 18.67 210 VAL A O 1
ATOM 1506 N N . GLN A 1 211 ? -19.042 16.248 36.697 1.00 19.35 211 GLN A N 1
ATOM 1507 C CA . GLN A 1 211 ? -19.028 15.936 35.274 1.00 20.63 211 GLN A CA 1
ATOM 1508 C C . GLN A 1 211 ? -18.282 16.849 34.304 1.00 21.69 211 GLN A C 1
ATOM 1509 O O . GLN A 1 211 ? -18.778 17.131 33.212 1.00 22.24 211 GLN A O 1
ATOM 1515 N N . GLU A 1 212 ? -17.094 17.302 34.676 1.00 20.91 212 GLU A N 1
ATOM 1516 C CA . GLU A 1 212 ? -16.322 18.148 33.776 1.00 20.56 212 GLU A CA 1
ATOM 1517 C C . GLU A 1 212 ? -15.753 17.282 32.657 1.00 19.87 212 GLU A C 1
ATOM 1518 O O . GLU A 1 212 ? -15.702 17.704 31.502 1.00 20.28 212 GLU A O 1
ATOM 1524 N N . GLU A 1 213 ? -15.343 16.065 33.009 1.00 20.43 213 GLU A N 1
ATOM 1525 C CA . GLU A 1 213 ? -14.728 15.145 32.049 1.00 20.64 213 GLU A CA 1
ATOM 1526 C C . GLU A 1 213 ? -15.627 14.672 30.914 1.00 21.53 213 GLU A C 1
ATOM 1527 O O . GLU A 1 213 ? -15.136 14.142 29.912 1.00 20.44 213 GLU A O 1
ATOM 1533 N N . VAL A 1 214 ? -16.934 14.860 31.055 1.00 19.97 214 VAL A N 1
ATOM 1534 C CA . VAL A 1 214 ? -17.849 14.439 30.007 1.00 21.41 214 VAL A CA 1
ATOM 1535 C C . VAL A 1 214 ? -18.500 15.617 29.282 1.00 23.01 214 VAL A C 1
ATOM 1536 O O . VAL A 1 214 ? -19.405 15.424 28.467 1.00 25.51 214 VAL A O 1
ATOM 1540 N N . GLY A 1 215 ? -18.036 16.833 29.565 1.00 23.19 215 GLY A N 1
ATOM 1541 C CA . GLY A 1 215 ? -18.599 17.992 28.890 1.00 23.72 215 GLY A CA 1
ATOM 1542 C C . GLY A 1 215 ? -18.782 19.292 29.659 1.00 23.40 215 GLY A C 1
ATOM 1543 O O . GLY A 1 215 ? -19.619 20.107 29.274 1.00 24.04 215 GLY A O 1
ATOM 1544 N N . LEU A 1 216 ? -18.013 19.503 30.726 1.00 22.48 216 LEU A N 1
ATOM 1545 C CA . LEU A 1 216 ? -18.116 20.738 31.514 1.00 22.95 216 LEU A CA 1
ATOM 1546 C C . LEU A 1 216 ? -19.551 20.949 31.997 1.00 24.01 216 LEU A C 1
ATOM 1547 O O . LEU A 1 216 ? -20.010 22.088 32.124 1.00 24.99 216 LEU A O 1
ATOM 1552 N N . ARG A 1 217 ? -20.244 19.854 32.288 1.00 22.50 217 ARG A N 1
ATOM 1553 C CA . ARG A 1 217 ? -21.644 19.903 32.701 1.00 21.97 217 ARG A CA 1
ATOM 1554 C C . ARG A 1 217 ? -21.981 20.545 34.044 1.00 23.00 217 ARG A C 1
ATOM 1555 O O . ARG A 1 217 ? -22.907 21.353 34.123 1.00 22.85 217 ARG A O 1
ATOM 1563 N N . GLY A 1 218 ? -21.245 20.189 35.092 1.00 23.37 218 GLY A N 1
ATOM 1564 C CA . GLY A 1 218 ? -21.511 20.760 36.403 1.00 23.08 218 GLY A CA 1
ATOM 1565 C C . GLY A 1 218 ? -21.222 22.248 36.460 1.00 23.35 218 GLY A C 1
ATOM 1566 O O . GLY A 1 218 ? -21.936 23.009 37.124 1.00 22.71 218 GLY A O 1
ATOM 1567 N N . ALA A 1 219 ? -20.168 22.671 35.767 1.00 22.61 219 ALA A N 1
ATOM 1568 C CA . ALA A 1 219 ? -19.795 24.080 35.741 1.00 23.47 219 ALA A CA 1
ATOM 1569 C C . ALA A 1 219 ? -20.895 24.914 35.090 1.00 23.97 219 ALA A C 1
ATOM 1570 O O . ALA A 1 219 ? -21.152 26.047 35.497 1.00 24.76 219 ALA A O 1
ATOM 1572 N N . ARG A 1 220 ? -21.553 24.349 34.084 1.00 22.56 220 ARG A N 1
ATOM 1573 C CA . ARG A 1 220 ? -22.618 25.067 33.399 1.00 23.95 220 ARG A CA 1
ATOM 1574 C C . ARG A 1 220 ? -23.816 25.357 34.301 1.00 23.56 220 ARG A C 1
ATOM 1575 O O . ARG A 1 220 ? -24.292 26.489 34.364 1.00 23.78 220 ARG A O 1
ATOM 1583 N N . THR A 1 221 ? -24.296 24.337 35.004 1.00 22.74 221 THR A N 1
ATOM 1584 C CA . THR A 1 221 ? -25.462 24.509 35.862 1.00 22.79 221 THR A CA 1
ATOM 1585 C C . THR A 1 221 ? -25.194 25.290 37.147 1.00 23.80 221 THR A C 1
ATOM 1586 O O . THR A 1 221 ? -26.046 26.068 37.586 1.00 24.55 221 THR A O 1
ATOM 1590 N N . SER A 1 222 ? -24.024 25.104 37.751 1.00 22.53 222 SER A N 1
ATOM 1591 C CA . SER A 1 222 ? -23.712 25.837 38.976 1.00 23.65 222 SER A CA 1
ATOM 1592 C C . SER A 1 222 ? -23.489 27.319 38.677 1.00 23.91 222 SER A C 1
ATOM 1593 O O . SER A 1 222 ? -23.892 28.180 39.460 1.00 24.15 222 SER A O 1
ATOM 1596 N N . ALA A 1 223 ? -22.860 27.617 37.541 1.00 23.26 223 ALA A N 1
ATOM 1597 C CA . ALA A 1 223 ? -22.608 29.005 37.156 1.00 24.18 223 ALA A CA 1
ATOM 1598 C C . ALA A 1 223 ? -23.926 29.718 36.873 1.00 24.23 223 ALA A C 1
ATOM 1599 O O . ALA A 1 223 ? -24.076 30.909 37.161 1.00 24.94 223 ALA A O 1
ATOM 1601 N N . PHE A 1 224 ? -24.882 28.992 36.304 1.00 24.22 224 PHE A N 1
ATOM 1602 C CA . PHE A 1 224 ? -26.177 29.582 35.999 1.00 23.81 224 PHE A CA 1
ATOM 1603 C C . PHE A 1 224 ? -26.854 30.008 37.295 1.00 25.05 224 PHE A C 1
ATOM 1604 O O . PHE A 1 224 ? -27.386 31.111 37.396 1.00 24.84 224 PHE A O 1
ATOM 1612 N N . GLY A 1 225 ? -26.820 29.122 38.287 1.00 25.45 225 GLY A N 1
ATOM 1613 C CA . GLY A 1 225 ? -27.443 29.418 39.564 1.00 26.55 225 GLY A CA 1
ATOM 1614 C C . GLY A 1 225 ? -26.758 30.515 40.358 1.00 27.28 225 GLY A C 1
ATOM 1615 O O . GLY A 1 225 ? -27.423 31.315 41.020 1.00 27.75 225 GLY A O 1
ATOM 1616 N N . ILE A 1 226 ? -25.431 30.558 40.297 1.00 26.37 226 ILE A N 1
ATOM 1617 C CA . ILE A 1 226 ? -24.662 31.560 41.030 1.00 26.11 226 ILE A CA 1
ATOM 1618 C C . ILE A 1 226 ? -24.697 32.942 40.371 1.00 27.30 226 ILE A C 1
ATOM 1619 O O . ILE A 1 226 ? -24.731 33.965 41.058 1.00 26.62 226 ILE A O 1
ATOM 1624 N N . GLU A 1 227 ? -24.696 32.967 39.042 1.00 26.17 227 GLU A N 1
ATOM 1625 C CA . GLU A 1 227 ? -24.708 34.221 38.285 1.00 27.61 227 GLU A CA 1
ATOM 1626 C C . GLU A 1 227 ? -23.599 35.148 38.786 1.00 26.94 227 GLU A C 1
ATOM 1627 O O . GLU A 1 227 ? -23.856 36.256 39.260 1.00 26.18 227 GLU A O 1
ATOM 1633 N N . PRO A 1 228 ? -22.339 34.708 38.670 1.00 26.19 228 PRO A N 1
ATOM 1634 C CA . PRO A 1 228 ? -21.183 35.492 39.117 1.00 25.54 228 PRO A CA 1
ATOM 1635 C C . PRO A 1 228 ? -20.817 36.679 38.232 1.00 25.41 228 PRO A C 1
ATOM 1636 O O . PRO A 1 228 ? -21.194 36.732 37.061 1.00 25.49 228 PRO A O 1
ATOM 1640 N N . ASP A 1 229 ? -20.080 37.626 38.811 1.00 24.62 229 ASP A N 1
ATOM 1641 C CA . ASP A 1 229 ? -19.605 38.807 38.091 1.00 24.80 229 ASP A CA 1
ATOM 1642 C C . ASP A 1 229 ? -18.279 38.441 37.425 1.00 24.53 229 ASP A C 1
ATOM 1643 O O . ASP A 1 229 ? -17.925 38.976 36.375 1.00 24.82 229 ASP A O 1
ATOM 1648 N N . TYR A 1 230 ? -17.549 37.533 38.065 1.00 23.69 230 TYR A N 1
ATOM 1649 C CA . TYR A 1 230 ? -16.260 37.061 37.569 1.00 23.80 230 TYR A CA 1
ATOM 1650 C C . TYR A 1 230 ? -16.157 35.558 37.765 1.00 23.50 230 TYR A C 1
ATOM 1651 O O . TYR A 1 230 ? -16.621 35.021 38.774 1.00 22.90 230 TYR A O 1
ATOM 1660 N N . GLY A 1 231 ? -15.539 34.883 36.803 1.00 21.80 231 GLY A N 1
ATOM 1661 C CA . GLY A 1 231 ? -15.387 33.447 36.906 1.00 22.80 231 GLY A CA 1
ATOM 1662 C C . GLY A 1 231 ? -13.942 33.012 36.789 1.00 22.69 231 GLY A C 1
ATOM 1663 O O . GLY A 1 231 ? -13.165 33.582 36.025 1.00 22.08 231 GLY A O 1
ATOM 1664 N N . PHE A 1 232 ? -13.577 32.003 37.569 1.00 22.88 232 PHE A N 1
ATOM 1665 C CA . PHE A 1 232 ? -12.228 31.469 37.542 1.00 23.78 232 PHE A CA 1
ATOM 1666 C C . PHE A 1 232 ? -12.284 29.959 37.631 1.00 24.30 232 PHE A C 1
ATOM 1667 O O . PHE A 1 232 ? -13.059 29.400 38.406 1.00 26.05 232 PHE A O 1
ATOM 1675 N N . ALA A 1 233 ? -11.474 29.301 36.816 1.00 23.14 233 ALA A N 1
ATOM 1676 C CA . ALA A 1 233 ? -11.403 27.854 36.853 1.00 21.12 233 ALA A CA 1
ATOM 1677 C C . ALA A 1 233 ? -9.970 27.524 37.228 1.00 21.19 233 ALA A C 1
ATOM 1678 O O . ALA A 1 233 ? -9.049 28.289 36.929 1.00 21.15 233 ALA A O 1
ATOM 1680 N N . ILE A 1 234 ? -9.795 26.410 37.926 1.00 20.40 234 ILE A N 1
ATOM 1681 C CA . ILE A 1 234 ? -8.476 25.932 38.293 1.00 21.06 234 ILE A CA 1
ATOM 1682 C C . ILE A 1 234 ? -8.485 24.482 37.824 1.00 21.34 234 ILE A C 1
ATOM 1683 O O . ILE A 1 234 ? -9.355 23.703 38.213 1.00 20.60 234 ILE A O 1
ATOM 1688 N N . ASP A 1 235 ? -7.545 24.132 36.955 1.00 21.47 235 ASP A N 1
ATOM 1689 C CA . ASP A 1 235 ? -7.473 22.770 36.436 1.00 23.56 235 ASP A CA 1
ATOM 1690 C C . ASP A 1 235 ? -6.022 22.489 36.097 1.00 22.70 235 ASP A C 1
ATOM 1691 O O . ASP A 1 235 ? -5.154 23.327 36.322 1.00 24.49 235 ASP A O 1
ATOM 1696 N N . VAL A 1 236 ? -5.750 21.303 35.573 1.00 22.04 236 VAL A N 1
ATOM 1697 C CA . VAL A 1 236 ? -4.391 20.975 35.181 1.00 21.30 236 VAL A CA 1
ATOM 1698 C C . VAL A 1 236 ? -4.255 21.321 33.712 1.00 21.76 236 VAL A C 1
ATOM 1699 O O . VAL A 1 236 ? -5.251 21.428 32.998 1.00 23.43 236 VAL A O 1
ATOM 1703 N N . THR A 1 237 ? -3.027 21.533 33.268 1.00 19.78 237 THR A N 1
ATOM 1704 C CA . THR A 1 237 ? -2.803 21.783 31.856 1.00 20.97 237 THR A CA 1
ATOM 1705 C C . THR A 1 237 ? -1.633 20.914 31.439 1.00 21.06 237 THR A C 1
ATOM 1706 O O . THR A 1 237 ? -0.903 20.383 32.278 1.00 19.92 237 THR A O 1
ATOM 1710 N N . ILE A 1 238 ? -1.462 20.759 30.137 1.00 21.28 238 ILE A N 1
ATOM 1711 C CA . ILE A 1 238 ? -0.397 19.927 29.616 1.00 22.65 238 ILE A CA 1
ATOM 1712 C C . ILE A 1 238 ? 1.020 20.374 29.898 1.00 20.67 238 ILE A C 1
ATOM 1713 O O . ILE A 1 238 ? 1.395 21.514 29.626 1.00 20.34 238 ILE A O 1
ATOM 1718 N N . ALA A 1 239 ? 1.799 19.455 30.459 1.00 19.87 239 ALA A N 1
ATOM 1719 C CA . ALA A 1 239 ? 3.212 19.673 30.706 1.00 19.55 239 ALA A CA 1
ATOM 1720 C C . ALA A 1 239 ? 3.836 18.569 29.853 1.00 20.60 239 ALA A C 1
ATOM 1721 O O . ALA A 1 239 ? 3.851 17.402 30.250 1.00 19.68 239 ALA A O 1
ATOM 1723 N N . ALA A 1 240 ? 4.308 18.927 28.661 1.00 20.10 240 ALA A N 1
ATOM 1724 C CA . ALA A 1 240 ? 4.914 17.948 27.766 1.00 20.50 240 ALA A CA 1
ATOM 1725 C C . ALA A 1 240 ? 6.412 18.184 27.673 1.00 20.16 240 ALA A C 1
ATOM 1726 O O . ALA A 1 240 ? 7.026 17.957 26.627 1.00 20.98 240 ALA A O 1
ATOM 1728 N N . ASP A 1 241 ? 6.987 18.650 28.779 1.00 18.91 241 ASP A N 1
ATOM 1729 C CA . ASP A 1 241 ? 8.418 18.913 28.866 1.00 19.07 241 ASP A CA 1
ATOM 1730 C C . ASP A 1 241 ? 9.125 17.591 29.149 1.00 20.29 241 ASP A C 1
ATOM 1731 O O . ASP A 1 241 ? 9.809 17.428 30.159 1.00 21.20 241 ASP A O 1
ATOM 1736 N N . ILE A 1 242 ? 8.947 16.650 28.226 1.00 20.94 242 ILE A N 1
ATOM 1737 C CA . ILE A 1 242 ? 9.525 15.322 28.342 1.00 22.11 242 ILE A CA 1
ATOM 1738 C C . ILE A 1 242 ? 10.367 14.988 27.110 1.00 23.12 242 ILE A C 1
ATOM 1739 O O . ILE A 1 242 ? 10.312 15.691 26.101 1.00 23.31 242 ILE A O 1
ATOM 1744 N N . PRO A 1 243 ? 11.158 13.905 27.174 1.00 24.20 243 PRO A N 1
ATOM 1745 C CA . PRO A 1 243 ? 12.008 13.513 26.044 1.00 25.06 243 PRO A CA 1
ATOM 1746 C C . PRO A 1 243 ? 11.294 13.384 24.702 1.00 26.42 243 PRO A C 1
ATOM 1747 O O . PRO A 1 243 ? 10.177 12.877 24.629 1.00 28.45 243 PRO A O 1
ATOM 1751 N N . GLY A 1 244 ? 11.956 13.850 23.645 1.00 28.61 244 GLY A N 1
ATOM 1752 C CA . GLY A 1 244 ? 11.402 13.750 22.306 1.00 29.82 244 GLY A CA 1
ATOM 1753 C C . GLY A 1 244 ? 10.392 14.800 21.883 1.00 31.07 244 GLY A C 1
ATOM 1754 O O . GLY A 1 244 ? 9.962 14.811 20.727 1.00 32.43 244 GLY A O 1
ATOM 1755 N N . THR A 1 245 ? 10.004 15.680 22.799 1.00 28.55 245 THR A N 1
ATOM 1756 C CA . THR A 1 245 ? 9.029 16.715 22.471 1.00 28.33 245 THR A CA 1
ATOM 1757 C C . THR A 1 245 ? 9.711 18.008 22.042 1.00 27.68 245 THR A C 1
ATOM 1758 O O . THR A 1 245 ? 10.569 18.529 22.754 1.00 27.19 245 THR A O 1
ATOM 1762 N N . PRO A 1 246 ? 9.350 18.534 20.857 1.00 27.84 246 PRO A N 1
ATOM 1763 C CA . PRO A 1 246 ? 9.952 19.781 20.376 1.00 28.52 246 PRO A CA 1
ATOM 1764 C C . PRO A 1 246 ? 9.667 20.877 21.401 1.00 27.59 246 PRO A C 1
ATOM 1765 O O . PRO A 1 246 ? 8.591 20.902 21.995 1.00 26.76 246 PRO A O 1
ATOM 1769 N N . GLU A 1 247 ? 10.623 21.779 21.605 1.00 27.83 247 GLU A N 1
ATOM 1770 C CA . GLU A 1 247 ? 10.455 22.854 22.576 1.00 28.38 247 GLU A CA 1
ATOM 1771 C C . GLU A 1 247 ? 9.162 23.655 22.432 1.00 27.70 247 GLU A C 1
ATOM 1772 O O . GLU A 1 247 ? 8.523 23.982 23.432 1.00 27.24 247 GLU A O 1
ATOM 1778 N N . HIS A 1 248 ? 8.761 23.968 21.203 1.00 26.27 248 HIS A N 1
ATOM 1779 C CA . HIS A 1 248 ? 7.546 24.754 21.015 1.00 25.57 248 HIS A CA 1
ATOM 1780 C C . HIS A 1 248 ? 6.255 23.988 21.280 1.00 24.49 248 HIS A C 1
ATOM 1781 O O . HIS A 1 248 ? 5.177 24.581 21.308 1.00 25.85 248 HIS A O 1
ATOM 1788 N N . LYS A 1 249 ? 6.358 22.679 21.494 1.00 23.06 249 LYS A N 1
ATOM 1789 C CA . LYS A 1 249 ? 5.174 21.866 21.758 1.00 22.89 249 LYS A CA 1
ATOM 1790 C C . LYS A 1 249 ? 5.067 21.389 23.208 1.00 22.21 249 LYS A C 1
ATOM 1791 O O . LYS A 1 249 ? 4.197 20.582 23.535 1.00 23.08 249 LYS A O 1
ATOM 1797 N N . GLN A 1 250 ? 5.938 21.889 24.077 1.00 22.24 250 GLN A N 1
ATOM 1798 C CA . GLN A 1 250 ? 5.915 21.469 25.476 1.00 21.85 250 GLN A CA 1
ATOM 1799 C C . GLN A 1 250 ? 4.782 22.082 26.307 1.00 22.49 250 GLN A C 1
ATOM 1800 O O . GLN A 1 250 ? 4.402 21.530 27.342 1.00 21.74 250 GLN A O 1
ATOM 1806 N N . VAL A 1 251 ? 4.240 23.208 25.842 1.00 22.59 251 VAL A N 1
ATOM 1807 C CA . VAL A 1 251 ? 3.129 23.905 26.506 1.00 22.84 251 VAL A CA 1
ATOM 1808 C C . VAL A 1 251 ? 3.505 24.561 27.836 1.00 23.18 251 VAL A C 1
ATOM 1809 O O . VAL A 1 251 ? 3.456 25.789 27.964 1.00 22.84 251 VAL A O 1
ATOM 1813 N N . THR A 1 252 ? 3.839 23.747 28.834 1.00 22.82 252 THR A N 1
ATOM 1814 C CA . THR A 1 252 ? 4.269 24.267 30.134 1.00 21.37 252 THR A CA 1
ATOM 1815 C C . THR A 1 252 ? 5.399 23.397 30.668 1.00 21.55 252 THR A C 1
ATOM 1816 O O . THR A 1 252 ?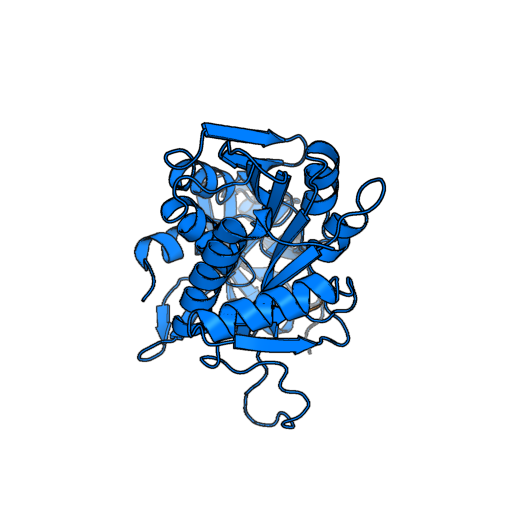 5.637 22.297 30.165 1.00 19.91 252 THR A O 1
ATOM 1820 N N . HIS A 1 253 ? 6.100 23.903 31.678 1.00 21.96 253 HIS A N 1
ATOM 1821 C CA . HIS A 1 253 ? 7.211 23.182 32.287 1.00 22.14 253 HIS A CA 1
ATOM 1822 C C . HIS A 1 253 ? 6.972 23.029 33.779 1.00 21.43 253 HIS A C 1
ATOM 1823 O O . HIS A 1 253 ? 6.586 23.984 34.448 1.00 20.70 253 HIS A O 1
ATOM 1830 N N . LEU A 1 254 ? 7.195 21.828 34.304 1.00 20.50 254 LEU A N 1
ATOM 1831 C CA . LEU A 1 254 ? 7.008 21.606 35.733 1.00 20.48 254 LEU A CA 1
ATOM 1832 C C . LEU A 1 254 ? 7.996 22.447 36.528 1.00 21.56 254 LEU A C 1
ATOM 1833 O O . LEU A 1 254 ? 9.172 22.548 36.167 1.00 21.46 254 LEU A O 1
ATOM 1838 N N . GLY A 1 255 ? 7.509 23.051 37.607 1.00 21.17 255 GLY A N 1
ATOM 1839 C CA . GLY A 1 255 ? 8.367 23.850 38.461 1.00 22.45 255 GLY A CA 1
ATOM 1840 C C . GLY A 1 255 ? 8.598 25.279 38.018 1.00 24.07 255 GLY A C 1
ATOM 1841 O O . GLY A 1 255 ? 9.267 26.037 38.718 1.00 25.28 255 GLY A O 1
ATOM 1842 N N . LYS A 1 256 ? 8.053 25.659 36.868 1.00 23.29 256 LYS A N 1
ATOM 1843 C CA . LYS A 1 256 ? 8.242 27.018 36.380 1.00 24.32 256 LYS A CA 1
ATOM 1844 C C . LYS A 1 256 ? 7.100 27.964 36.733 1.00 24.20 256 LYS A C 1
ATOM 1845 O O . LYS A 1 256 ? 7.025 29.077 36.211 1.00 25.52 256 LYS A O 1
ATOM 1851 N N . GLY A 1 257 ? 6.210 27.519 37.616 1.00 22.97 257 GLY A N 1
ATOM 1852 C CA . GLY A 1 257 ? 5.119 28.374 38.048 1.00 22.02 257 GLY A CA 1
ATOM 1853 C C . GLY A 1 257 ? 3.709 27.991 37.659 1.00 21.50 257 GLY A C 1
ATOM 1854 O O . GLY A 1 257 ? 3.481 27.081 36.857 1.00 20.77 257 GLY A O 1
ATOM 1855 N N . THR A 1 258 ? 2.748 28.691 38.254 1.00 20.48 258 THR A N 1
ATOM 1856 C CA . THR A 1 258 ? 1.350 28.460 37.950 1.00 19.75 258 THR A CA 1
ATOM 1857 C C . THR A 1 258 ? 1.169 28.924 36.506 1.00 20.41 258 THR A C 1
ATOM 1858 O O . THR A 1 258 ? 1.820 29.867 36.072 1.00 20.25 258 THR A O 1
ATOM 1862 N N . ALA A 1 259 ? 0.307 28.253 35.755 1.00 19.14 259 ALA A N 1
ATOM 1863 C CA . ALA A 1 259 ? 0.093 28.629 34.362 1.00 18.76 259 ALA A CA 1
ATOM 1864 C C . ALA A 1 259 ? -1.147 29.497 34.195 1.00 19.06 259 ALA A C 1
ATOM 1865 O O . ALA A 1 259 ? -2.245 29.089 34.557 1.00 19.37 259 ALA A O 1
ATOM 1867 N N . ILE A 1 260 ? -0.963 30.699 33.656 1.00 19.05 260 ILE A N 1
ATOM 1868 C CA . ILE A 1 260 ? -2.081 31.603 33.415 1.00 18.72 260 ILE A CA 1
ATOM 1869 C C . ILE A 1 260 ? -2.564 31.289 32.005 1.00 19.48 260 ILE A C 1
ATOM 1870 O O . ILE A 1 260 ? -1.818 31.437 31.041 1.00 20.04 260 ILE A O 1
ATOM 1875 N N . LYS A 1 261 ? -3.810 30.845 31.892 1.00 18.83 261 LYS A N 1
ATOM 1876 C CA . LYS A 1 261 ? -4.369 30.474 30.599 1.00 20.66 261 LYS A CA 1
ATOM 1877 C C . LYS A 1 261 ? -4.765 31.661 29.729 1.00 21.01 261 LYS A C 1
ATOM 1878 O O . LYS A 1 261 ? -5.519 32.533 30.158 1.00 21.12 261 LYS A O 1
ATOM 1884 N N . ILE A 1 262 ? -4.241 31.692 28.509 1.00 18.96 262 ILE A N 1
ATOM 1885 C CA . ILE A 1 262 ? -4.591 32.748 27.565 1.00 19.00 262 ILE A CA 1
ATOM 1886 C C . ILE A 1 262 ? -5.785 32.208 26.784 1.00 20.07 262 ILE A C 1
ATOM 1887 O O . ILE A 1 262 ? -6.773 32.913 26.571 1.00 20.76 262 ILE A O 1
ATOM 1892 N N . MET A 1 263 ? -5.695 30.949 26.364 1.00 21.06 263 MET A N 1
ATOM 1893 C CA . MET A 1 263 ? -6.805 30.316 25.657 1.00 22.31 263 MET A CA 1
ATOM 1894 C C . MET A 1 263 ? -6.600 28.829 25.413 1.00 22.35 263 MET A C 1
ATOM 1895 O O . MET A 1 263 ? -5.469 28.342 25.360 1.00 21.38 263 MET A O 1
ATOM 1900 N N . ASP A 1 264 ? -7.713 28.106 25.333 1.00 23.31 264 ASP A N 1
ATOM 1901 C CA . ASP A 1 264 ? -7.692 26.692 24.978 1.00 24.17 264 ASP A CA 1
ATOM 1902 C C . ASP A 1 264 ? -8.862 26.554 24.018 1.00 25.27 264 ASP A C 1
ATOM 1903 O O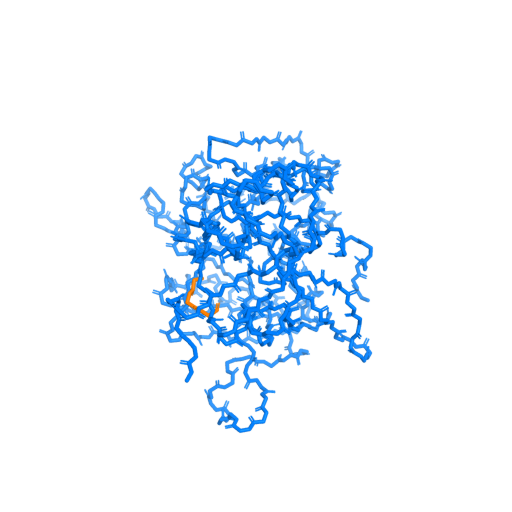 . ASP A 1 264 ? -9.478 27.560 23.664 1.00 25.26 264 ASP A O 1
ATOM 1908 N N . ARG A 1 265 ? -9.172 25.346 23.569 1.00 24.52 265 ARG A N 1
ATOM 1909 C CA . ARG A 1 265 ? -10.256 25.198 22.604 1.00 25.34 265 ARG A CA 1
ATOM 1910 C C . ARG A 1 265 ? -11.638 25.599 23.117 1.00 24.27 265 ARG A C 1
ATOM 1911 O O . ARG A 1 265 ? -12.526 25.923 22.327 1.00 24.26 265 ARG A O 1
ATOM 1919 N N . SER A 1 266 ? -11.817 25.601 24.435 1.00 23.52 266 SER A N 1
ATOM 1920 C CA . SER A 1 266 ? -13.117 25.939 25.014 1.00 23.28 266 SER A CA 1
ATOM 1921 C C . SER A 1 266 ? -13.289 27.390 25.456 1.00 23.02 266 SER A C 1
ATOM 1922 O O . SER A 1 266 ? -14.415 27.836 25.702 1.00 21.83 266 SER A O 1
ATOM 1925 N N . VAL A 1 267 ? -12.196 28.136 25.560 1.00 22.41 267 VAL A N 1
ATOM 1926 C CA . VAL A 1 267 ? -12.321 29.515 26.009 1.00 23.01 267 VAL A CA 1
ATOM 1927 C C . VAL A 1 267 ? -11.125 30.409 25.714 1.00 24.09 267 VAL A C 1
ATOM 1928 O O . VAL A 1 267 ? -9.978 29.960 25.691 1.00 24.10 267 VAL A O 1
ATOM 1932 N N . ILE A 1 268 ? -11.417 31.678 25.449 1.00 23.55 268 ILE A N 1
ATOM 1933 C CA . ILE A 1 268 ? -10.388 32.682 25.237 1.00 23.18 268 ILE A CA 1
ATOM 1934 C C . ILE A 1 268 ? -10.590 33.533 26.483 1.00 23.45 268 ILE A C 1
ATOM 1935 O O . ILE A 1 268 ? -11.580 34.260 26.598 1.00 24.68 268 ILE A O 1
ATOM 1940 N N . CYS A 1 269 ? -9.677 33.396 27.436 1.00 22.84 269 CYS A N 1
ATOM 1941 C CA . CYS A 1 269 ? -9.778 34.126 28.687 1.00 22.79 269 CYS A CA 1
ATOM 1942 C C . CYS A 1 269 ? -9.781 35.622 28.427 1.00 22.42 269 CYS A C 1
ATOM 1943 O O . CYS A 1 269 ? -9.126 36.099 27.501 1.00 22.87 269 CYS A O 1
ATOM 1946 N N . HIS A 1 270 ? -10.540 36.360 29.231 1.00 23.12 270 HIS A N 1
ATOM 1947 C CA . HIS A 1 270 ? -10.621 37.800 29.048 1.00 22.77 270 HIS A CA 1
ATOM 1948 C C . HIS A 1 270 ? -9.220 38.386 29.134 1.00 22.69 270 HIS A C 1
ATOM 1949 O O . HIS A 1 270 ? -8.540 38.247 30.147 1.00 21.03 270 HIS A O 1
ATOM 1956 N N . PRO A 1 271 ? -8.764 39.043 28.059 1.00 22.80 271 PRO A N 1
ATOM 1957 C CA . PRO A 1 271 ? -7.430 39.647 28.010 1.00 23.20 271 PRO A CA 1
ATOM 1958 C C . PRO A 1 271 ? -7.083 40.559 29.184 1.00 23.71 271 PRO A C 1
ATOM 1959 O O . PRO A 1 271 ? -5.930 40.612 29.606 1.00 24.55 271 PRO A O 1
ATOM 1963 N N . THR A 1 272 ? -8.069 41.281 29.705 1.00 24.48 272 THR A N 1
ATOM 1964 C CA . THR A 1 272 ? -7.813 42.178 30.830 1.00 25.50 272 THR A CA 1
ATOM 1965 C C . THR A 1 272 ? -7.494 41.381 32.089 1.00 25.14 272 THR A C 1
ATOM 1966 O O . THR A 1 272 ? -6.616 41.758 32.868 1.00 24.70 272 THR A O 1
ATOM 1970 N N . ILE A 1 273 ? -8.205 40.275 32.282 1.00 23.20 273 ILE A N 1
ATOM 1971 C CA . ILE A 1 273 ? -7.976 39.425 33.443 1.00 22.50 273 ILE A CA 1
ATOM 1972 C C . ILE A 1 273 ? -6.634 38.708 33.306 1.00 22.15 273 ILE A C 1
ATOM 1973 O O . ILE A 1 273 ? -5.893 38.566 34.279 1.00 20.85 273 ILE A O 1
ATOM 1978 N N . VAL A 1 274 ? -6.317 38.264 32.093 1.00 21.30 274 VAL A N 1
ATOM 1979 C CA . VAL A 1 274 ? -5.054 37.577 31.855 1.00 22.45 274 VAL A CA 1
ATOM 1980 C C . VAL A 1 274 ? -3.873 38.456 32.257 1.00 23.30 274 VAL A C 1
ATOM 1981 O O . VAL A 1 274 ? -3.000 38.032 33.009 1.00 23.40 274 VAL A O 1
ATOM 1985 N N . ARG A 1 275 ? -3.850 39.688 31.762 1.00 24.29 275 ARG A N 1
ATOM 1986 C CA . ARG A 1 275 ? -2.749 40.587 32.074 1.00 26.71 275 ARG A CA 1
ATOM 1987 C C . ARG A 1 275 ? -2.783 41.071 33.521 1.00 25.47 275 ARG A C 1
ATOM 1988 O O . ARG A 1 275 ? -1.742 41.364 34.108 1.00 26.97 275 ARG A O 1
ATOM 1996 N N . TRP A 1 276 ? -3.978 41.140 34.098 1.00 25.68 276 TRP A N 1
ATOM 1997 C CA . TRP A 1 276 ? -4.135 41.551 35.491 1.00 24.84 276 TRP A CA 1
ATOM 1998 C C . TRP A 1 276 ? -3.507 40.470 36.379 1.00 24.74 276 TRP A C 1
ATOM 1999 O O . TRP A 1 276 ? -2.824 40.771 37.359 1.00 25.49 276 TRP A O 1
ATOM 2010 N N . LEU A 1 277 ? -3.739 39.209 36.027 1.00 23.16 277 LEU A N 1
ATOM 2011 C CA . LEU A 1 277 ? -3.172 38.101 36.786 1.00 22.24 277 LEU A CA 1
ATOM 2012 C C . LEU A 1 277 ? -1.654 38.089 36.630 1.00 23.27 277 LEU A C 1
ATOM 2013 O O . LEU A 1 277 ? -0.925 37.851 37.594 1.00 24.34 277 LEU A O 1
ATOM 2018 N N . GLU A 1 278 ? -1.181 38.350 35.415 1.00 23.53 278 GLU A N 1
ATOM 2019 C CA . GLU A 1 278 ? 0.255 38.364 35.150 1.00 26.91 278 GLU A CA 1
ATOM 2020 C C . GLU A 1 278 ? 0.927 39.470 35.955 1.00 27.37 278 GLU A C 1
ATOM 2021 O O . GLU A 1 278 ? 1.995 39.266 36.537 1.00 27.63 278 GLU A O 1
ATOM 2027 N N . GLU A 1 279 ? 0.296 40.638 36.001 1.00 28.76 279 GLU A N 1
ATOM 2028 C CA . GLU A 1 279 ? 0.854 41.755 36.753 1.00 30.17 279 GLU A CA 1
ATOM 2029 C C . GLU A 1 279 ? 0.838 41.482 38.253 1.00 29.47 279 GLU A C 1
ATOM 2030 O O . GLU A 1 279 ? 1.741 41.905 38.973 1.00 30.23 279 GLU A O 1
ATOM 2036 N N . LEU A 1 280 ? -0.187 40.775 38.724 1.00 28.54 280 LEU A N 1
ATOM 2037 C CA . LEU A 1 280 ? -0.285 40.434 40.142 1.00 27.77 280 LEU A CA 1
ATOM 2038 C C . LEU A 1 280 ? 0.824 39.459 40.521 1.00 27.60 280 LEU A C 1
ATOM 2039 O O . LEU A 1 280 ? 1.402 39.549 41.606 1.00 26.76 280 LEU A O 1
ATOM 2044 N N . ALA A 1 281 ? 1.109 38.522 39.621 1.00 26.50 281 ALA A N 1
ATOM 2045 C CA . ALA A 1 281 ? 2.148 37.528 39.855 1.00 27.12 281 ALA A CA 1
ATOM 2046 C C . ALA A 1 281 ? 3.506 38.208 39.957 1.00 28.48 281 ALA A C 1
ATOM 2047 O O . ALA A 1 281 ? 4.308 37.875 40.827 1.00 29.77 281 ALA A O 1
ATOM 2049 N N . LYS A 1 282 ? 3.757 39.163 39.068 1.00 29.40 282 LYS A N 1
ATOM 2050 C CA . LYS A 1 282 ? 5.022 39.892 39.075 1.00 31.24 282 LYS A CA 1
ATOM 2051 C C . LYS A 1 282 ? 5.179 40.694 40.362 1.00 32.17 282 LYS A C 1
ATOM 2052 O O . LYS A 1 282 ? 6.229 40.657 41.007 1.00 31.87 282 LYS A O 1
ATOM 2058 N N . LYS A 1 283 ? 4.123 41.417 40.726 1.00 33.03 283 LYS A N 1
ATOM 2059 C CA . LYS A 1 283 ? 4.120 42.259 41.918 1.00 34.24 283 LYS A CA 1
ATOM 2060 C C . LYS A 1 283 ? 4.364 41.499 43.217 1.00 34.90 283 LYS A C 1
ATOM 2061 O O . LYS A 1 283 ? 5.039 42.000 44.116 1.00 35.10 283 LYS A O 1
ATOM 2067 N N . HIS A 1 284 ? 3.817 40.291 43.318 1.00 33.47 284 HIS A N 1
ATOM 2068 C CA . HIS A 1 284 ? 3.975 39.487 44.524 1.00 32.80 284 HIS A CA 1
ATOM 2069 C C . HIS A 1 284 ? 5.047 38.408 44.394 1.00 31.75 284 HIS A C 1
ATOM 2070 O O . HIS A 1 284 ? 5.152 37.512 45.236 1.00 31.76 284 HIS A O 1
ATOM 2077 N N . GLU A 1 285 ? 5.845 38.509 43.337 1.00 30.98 285 GLU A N 1
ATOM 2078 C CA . GLU A 1 285 ? 6.931 37.572 43.086 1.00 31.20 285 GLU A CA 1
ATOM 2079 C C . GLU A 1 285 ? 6.483 36.114 43.095 1.00 29.73 285 GLU A C 1
ATOM 2080 O O . GLU A 1 285 ? 7.118 35.261 43.715 1.00 29.32 285 GLU A O 1
ATOM 2086 N N . ILE A 1 286 ? 5.382 35.837 42.403 1.00 27.23 286 ILE A N 1
ATOM 2087 C CA . ILE A 1 286 ? 4.858 34.479 42.304 1.00 25.90 286 ILE A CA 1
ATOM 2088 C C . ILE A 1 286 ? 5.254 33.959 40.925 1.00 25.38 286 ILE A C 1
ATOM 2089 O O . ILE A 1 286 ? 4.928 34.575 39.910 1.00 25.83 286 ILE A O 1
ATOM 2094 N N . PRO A 1 287 ? 5.978 32.831 40.869 1.00 25.09 287 PRO A N 1
ATOM 2095 C CA . PRO A 1 287 ? 6.386 32.286 39.570 1.00 25.10 287 PRO A CA 1
ATOM 2096 C C . PRO A 1 287 ? 5.179 31.895 38.724 1.00 24.67 287 PRO A C 1
ATOM 2097 O O . PRO A 1 287 ? 4.212 31.323 39.231 1.00 23.95 287 PRO A O 1
ATOM 2101 N N . TYR A 1 288 ? 5.235 32.214 37.435 1.00 24.28 288 TYR A N 1
ATOM 2102 C CA . TYR A 1 288 ? 4.128 31.910 36.537 1.00 23.55 288 TYR A CA 1
ATOM 2103 C C . TYR A 1 288 ? 4.612 31.708 35.108 1.00 22.50 288 TYR A C 1
ATOM 2104 O O . TYR A 1 288 ? 5.733 32.081 34.755 1.00 22.76 288 TYR A O 1
ATOM 2113 N N . GLN A 1 289 ? 3.748 31.117 34.293 1.00 21.18 289 GLN A N 1
ATOM 2114 C CA . GLN A 1 289 ? 4.040 30.888 32.886 1.00 21.72 289 GLN A CA 1
ATOM 2115 C C . GLN A 1 289 ? 2.730 31.022 32.113 1.00 21.88 289 GLN A C 1
ATOM 2116 O O . GLN A 1 289 ? 1.654 30.791 32.661 1.00 23.83 289 GLN A O 1
ATOM 2122 N N . LEU A 1 290 ? 2.817 31.431 30.852 1.00 21.63 290 LEU A N 1
ATOM 2123 C CA . LEU A 1 290 ? 1.623 31.614 30.031 1.00 22.11 290 LEU A CA 1
ATOM 2124 C C . LEU A 1 290 ? 1.256 30.350 29.266 1.00 21.48 290 LEU A C 1
ATOM 2125 O O . LEU A 1 290 ? 2.117 29.709 28.661 1.00 23.47 290 LEU A O 1
ATOM 2130 N N . GLU A 1 291 ? -0.031 30.015 29.285 1.00 21.22 291 GLU A N 1
ATOM 2131 C CA . GLU A 1 291 ? -0.540 28.806 28.642 1.00 21.51 291 GLU A CA 1
ATOM 2132 C C . GLU A 1 291 ? -1.471 29.000 27.449 1.00 20.34 291 GLU A C 1
ATOM 2133 O O . GLU A 1 291 ? -2.421 29.776 27.507 1.00 19.26 291 GLU A O 1
ATOM 2139 N N . ILE A 1 292 ? -1.190 28.269 26.374 1.00 19.11 292 ILE A N 1
ATOM 2140 C CA . ILE A 1 292 ? -2.027 28.275 25.180 1.00 19.94 292 ILE A CA 1
ATOM 2141 C C . ILE A 1 292 ? -2.149 26.824 24.737 1.00 21.78 292 ILE A C 1
ATOM 2142 O O . ILE A 1 292 ? -1.141 26.139 24.577 1.00 21.20 292 ILE A O 1
ATOM 2147 N N . LEU A 1 293 ? -3.381 26.358 24.561 1.00 24.22 293 LEU A N 1
ATOM 2148 C CA . LEU A 1 293 ? -3.635 24.988 24.124 1.00 29.66 293 LEU A CA 1
ATOM 2149 C C . LEU A 1 293 ? -4.392 24.981 22.802 1.00 31.82 293 LEU A C 1
ATOM 2150 O O . LEU A 1 293 ? -5.362 25.719 22.630 1.00 32.81 293 LEU A O 1
ATOM 2155 N N . LEU A 1 294 ? -3.942 24.145 21.873 1.00 35.35 294 LEU A N 1
ATOM 2156 C CA . LEU A 1 294 ? -4.580 24.033 20.566 1.00 38.89 294 LEU A CA 1
ATOM 2157 C C . LEU A 1 294 ? -5.951 23.388 20.716 1.00 40.02 294 LEU A C 1
ATOM 2158 O O . LEU A 1 294 ? -6.874 23.677 19.954 1.00 41.54 294 LEU A O 1
ATOM 2163 N N . GLY A 1 295 ? -6.071 22.506 21.702 1.00 39.60 295 GLY A N 1
ATOM 2164 C CA . GLY A 1 295 ? -7.330 21.835 21.954 1.00 39.65 295 GLY A CA 1
ATOM 2165 C C . GLY A 1 295 ? -7.680 21.950 23.425 1.00 40.04 295 GLY A C 1
ATOM 2166 O O . GLY A 1 295 ? -7.634 23.042 23.992 1.00 39.26 295 GLY A O 1
ATOM 2167 N N . GLY A 1 296 ? -8.024 20.825 24.043 1.00 39.91 296 GLY A N 1
ATOM 2168 C CA . GLY A 1 296 ? -8.367 20.820 25.455 1.00 40.21 296 GLY A CA 1
ATOM 2169 C C . GLY A 1 296 ? -9.579 21.659 25.814 1.00 39.88 296 GLY A C 1
ATOM 2170 O O . GLY A 1 296 ? -9.963 22.569 25.079 1.00 42.40 296 GLY A O 1
ATOM 2171 N N . GLY A 1 297 ? -10.184 21.345 26.955 1.00 38.42 297 GLY A N 1
ATOM 2172 C CA . GLY A 1 297 ? -11.350 22.078 27.418 1.00 36.78 297 GLY A CA 1
ATOM 2173 C C . GLY A 1 297 ? -11.338 22.168 28.932 1.00 35.69 297 GLY A C 1
ATOM 2174 O O . GLY A 1 297 ? -10.859 21.252 29.600 1.00 36.34 297 GLY A O 1
ATOM 2175 N N . THR A 1 298 ? -11.858 23.267 29.475 1.00 32.74 298 THR A N 1
ATOM 2176 C CA . THR A 1 298 ? -11.894 23.479 30.922 1.00 32.62 298 THR A CA 1
ATOM 2177 C C . THR A 1 298 ? -13.236 24.074 31.350 1.00 29.64 298 THR A C 1
ATOM 2178 O O . THR A 1 298 ? -13.978 24.596 30.518 1.00 28.20 298 THR A O 1
ATOM 2182 N N . ASP A 1 299 ? -13.539 24.000 32.645 1.00 27.44 299 ASP A N 1
ATOM 2183 C CA . ASP A 1 299 ? -14.799 24.527 33.171 1.00 25.39 299 ASP A CA 1
ATOM 2184 C C . ASP A 1 299 ? -15.067 25.971 32.772 1.00 24.49 299 ASP A C 1
ATOM 2185 O O . ASP A 1 299 ? -16.224 26.378 32.655 1.00 23.15 299 ASP A O 1
ATOM 2190 N N . ALA A 1 300 ? -14.006 26.748 32.575 1.00 24.19 300 ALA A N 1
ATOM 2191 C CA . ALA A 1 300 ? -14.161 28.142 32.180 1.00 25.12 300 ALA A CA 1
ATOM 2192 C C . ALA A 1 300 ? -14.947 28.206 30.874 1.00 25.35 300 ALA A C 1
ATOM 2193 O O . ALA A 1 300 ? -15.680 29.165 30.624 1.00 25.82 300 ALA A O 1
ATOM 2195 N N . GLY A 1 301 ? -14.789 27.174 30.049 1.00 24.93 301 GLY A N 1
ATOM 2196 C CA . GLY A 1 301 ? -15.489 27.120 28.778 1.00 24.55 301 GLY A CA 1
ATOM 2197 C C . GLY A 1 301 ? -16.997 27.182 28.936 1.00 24.60 301 GLY A C 1
ATOM 2198 O O . GLY A 1 301 ? -17.710 27.588 28.016 1.00 25.32 301 GLY A O 1
ATOM 2199 N N . ALA A 1 302 ? -17.490 26.770 30.099 1.00 24.55 302 ALA A N 1
ATOM 2200 C CA . ALA A 1 302 ? -18.924 26.801 30.358 1.00 24.41 302 ALA A CA 1
ATOM 2201 C C . ALA A 1 302 ? -19.285 28.052 31.150 1.00 25.06 302 ALA A C 1
ATOM 2202 O O . ALA A 1 302 ? -20.264 28.734 30.849 1.00 25.57 302 ALA A O 1
ATOM 2204 N N . ILE A 1 303 ? -18.476 28.359 32.157 1.00 24.94 303 ILE A N 1
ATOM 2205 C CA . ILE A 1 303 ? -18.726 29.517 33.005 1.00 23.44 303 ILE A CA 1
ATOM 2206 C C . ILE A 1 303 ? -18.865 30.833 32.251 1.00 24.30 303 ILE A C 1
ATOM 2207 O O . ILE A 1 303 ? -19.821 31.579 32.471 1.00 25.41 303 ILE A O 1
ATOM 2212 N N . HIS A 1 304 ? -17.927 31.120 31.354 1.00 23.81 304 HIS A N 1
ATOM 2213 C CA . HIS A 1 304 ? -17.968 32.391 30.645 1.00 23.05 304 HIS A CA 1
ATOM 2214 C C . HIS A 1 304 ? -19.155 32.601 29.710 1.00 24.10 304 HIS A C 1
ATOM 2215 O O . HIS A 1 304 ? -19.470 33.739 29.360 1.00 24.38 304 HIS A O 1
ATOM 2222 N N . LEU A 1 305 ? -19.832 31.522 29.328 1.00 22.74 305 LEU A N 1
ATOM 2223 C CA . LEU A 1 305 ? -20.978 31.641 28.435 1.00 24.58 305 LEU A CA 1
ATOM 2224 C C . LEU A 1 305 ? -22.312 31.617 29.176 1.00 25.54 305 LEU A C 1
ATOM 2225 O O . LEU A 1 305 ? -23.373 31.525 28.557 1.00 26.67 305 LEU A O 1
ATOM 2230 N N . THR A 1 306 ? -22.248 31.717 30.501 1.00 26.32 306 THR A N 1
ATOM 2231 C CA . THR A 1 306 ? -23.443 31.712 31.343 1.00 26.75 306 THR A CA 1
ATOM 2232 C C . THR A 1 306 ? -24.256 32.991 31.171 1.00 26.10 306 THR A C 1
ATOM 2233 O O . THR A 1 306 ? -23.708 34.093 31.187 1.00 25.11 306 THR A O 1
ATOM 2237 N N . LYS A 1 307 ? -25.566 32.830 31.013 1.00 25.21 307 LYS A N 1
ATOM 2238 C CA . LYS A 1 307 ? -26.483 33.953 30.859 1.00 24.90 307 LYS A CA 1
ATOM 2239 C C . LYS A 1 307 ? -25.991 35.037 29.897 1.00 24.41 307 LYS A C 1
ATOM 2240 O O . LYS A 1 307 ? -25.783 34.759 28.715 1.00 23.00 307 LYS A O 1
ATOM 2246 N N . ALA A 1 308 ? -25.804 36.261 30.388 1.00 24.30 308 ALA A N 1
ATOM 2247 C CA . ALA A 1 308 ? -25.358 37.359 29.531 1.00 25.59 308 ALA A CA 1
ATOM 2248 C C . ALA A 1 308 ? -23.840 37.460 29.396 1.00 25.39 308 ALA A C 1
ATOM 2249 O O . ALA A 1 308 ? -23.324 38.444 28.861 1.00 26.23 308 ALA A O 1
ATOM 2251 N N . GLY A 1 309 ? -23.127 36.449 29.883 1.00 25.13 309 GLY A N 1
ATOM 2252 C CA . GLY A 1 309 ? -21.678 36.453 29.780 1.00 24.66 309 GLY A CA 1
ATOM 2253 C C . GLY A 1 309 ? -20.957 36.739 31.081 1.00 25.82 309 GLY A C 1
ATOM 2254 O O . GLY A 1 309 ? -21.398 37.566 31.879 1.00 26.43 309 GLY A O 1
ATOM 2255 N N . VAL A 1 310 ? -19.836 36.055 31.293 1.00 23.75 310 VAL A N 1
ATOM 2256 C CA . VAL A 1 310 ? -19.049 36.245 32.506 1.00 23.77 310 VAL A CA 1
ATOM 2257 C C . VAL A 1 310 ? -17.566 36.331 32.176 1.00 23.76 310 VAL A C 1
ATOM 2258 O O . VAL A 1 310 ? -16.997 35.400 31.605 1.00 25.67 310 VAL A O 1
ATOM 2262 N N . PRO A 1 311 ? -16.923 37.462 32.510 1.00 23.87 311 PRO A N 1
ATOM 2263 C CA . PRO A 1 311 ? -15.490 37.606 32.232 1.00 23.52 311 PRO A CA 1
ATOM 2264 C C . PRO A 1 311 ? -14.784 36.549 33.071 1.00 23.36 311 PRO A C 1
ATOM 2265 O O . PRO A 1 311 ? -15.012 36.465 34.280 1.00 22.30 311 PRO A O 1
ATOM 2269 N N . THR A 1 312 ? -13.928 35.748 32.445 1.00 22.90 312 THR A N 1
ATOM 2270 C CA . THR A 1 312 ? -13.252 34.693 33.186 1.00 23.06 312 THR A CA 1
ATOM 2271 C C . THR A 1 312 ? -11.768 34.559 32.929 1.00 23.36 312 THR A C 1
ATOM 2272 O O . THR A 1 312 ? -11.242 35.019 31.914 1.00 24.20 312 THR A O 1
ATOM 2276 N N . GLY A 1 313 ? -11.112 33.902 33.875 1.00 22.76 313 GLY A N 1
ATOM 2277 C CA . GLY A 1 313 ? -9.694 33.631 33.787 1.00 21.99 313 GLY A CA 1
ATOM 2278 C C . GLY A 1 313 ? -9.519 32.207 34.277 1.00 22.91 313 GLY A C 1
ATOM 2279 O O . GLY A 1 313 ? -10.458 31.606 34.808 1.00 22.10 313 GLY A O 1
ATOM 2280 N N . ALA A 1 314 ? -8.332 31.649 34.093 1.00 21.19 314 ALA A N 1
ATOM 2281 C CA . ALA A 1 314 ? -8.079 30.296 34.551 1.00 20.55 314 ALA A CA 1
ATOM 2282 C C . ALA A 1 314 ? -6.618 30.134 34.932 1.00 19.72 314 ALA A C 1
ATOM 2283 O O . ALA A 1 314 ? -5.725 30.627 34.240 1.00 20.48 314 ALA A O 1
ATOM 2285 N N . LEU A 1 315 ? -6.383 29.484 36.067 1.00 19.18 315 LEU A N 1
ATOM 2286 C CA . LEU A 1 315 ? -5.026 29.204 36.525 1.00 19.52 315 LEU A CA 1
ATOM 2287 C C . LEU A 1 315 ? -4.905 27.691 36.432 1.00 20.50 315 LEU A C 1
ATOM 2288 O O . LEU A 1 315 ? -5.792 26.961 36.881 1.00 20.42 315 LEU A O 1
ATOM 2293 N N . SER A 1 316 ? -3.814 27.220 35.845 1.00 20.66 316 SER A N 1
ATOM 2294 C CA . SER A 1 316 ? -3.626 25.786 35.682 1.00 21.76 316 SER A CA 1
ATOM 2295 C C . SER A 1 316 ? -2.366 25.271 36.351 1.00 20.19 316 SER A C 1
ATOM 2296 O O . SER A 1 316 ? -1.370 25.984 36.469 1.00 20.58 316 SER A O 1
ATOM 2299 N N . VAL A 1 317 ? -2.428 24.023 36.796 1.00 19.46 317 VAL A N 1
ATOM 2300 C CA . VAL A 1 317 ? -1.285 23.374 37.414 1.00 18.79 317 VAL A CA 1
ATOM 2301 C C . VAL A 1 317 ? -0.685 22.486 36.329 1.00 18.80 317 VAL A C 1
ATOM 2302 O O . VAL A 1 317 ? -1.347 21.583 35.830 1.00 18.53 317 VAL A O 1
ATOM 2306 N N . PRO A 1 318 ? 0.563 22.758 35.925 1.00 18.50 318 PRO A N 1
ATOM 2307 C CA . PRO A 1 318 ? 1.203 21.935 34.890 1.00 18.47 318 PRO A CA 1
ATOM 2308 C C . PRO A 1 318 ? 1.226 20.478 35.351 1.00 18.71 318 PRO A C 1
ATOM 2309 O O . PRO A 1 318 ? 1.558 20.190 36.505 1.00 17.71 318 PRO A O 1
ATOM 2313 N N . ALA A 1 319 ? 0.881 19.556 34.461 1.00 18.01 319 ALA A N 1
ATOM 2314 C CA . ALA A 1 319 ? 0.878 18.145 34.830 1.00 17.42 319 ALA A CA 1
ATOM 2315 C C . ALA A 1 319 ? 1.315 17.250 33.680 1.00 18.02 319 ALA A C 1
ATOM 2316 O O . ALA A 1 319 ? 0.864 17.419 32.548 1.00 18.05 319 ALA A O 1
ATOM 2318 N N . ARG A 1 320 ? 2.193 16.297 33.978 1.00 16.09 320 ARG A N 1
ATOM 2319 C CA . ARG A 1 320 ? 2.664 15.355 32.967 1.00 16.27 320 ARG A CA 1
ATOM 2320 C C . ARG A 1 320 ? 1.810 14.091 32.996 1.00 16.60 320 ARG A C 1
ATOM 2321 O O . ARG A 1 320 ? 1.250 13.733 34.035 1.00 16.57 320 ARG A O 1
ATOM 2329 N N . TYR A 1 321 ? 1.713 13.428 31.845 1.00 15.38 321 TYR A N 1
ATOM 2330 C CA . TYR A 1 321 ? 0.982 12.169 31.712 1.00 16.54 321 TYR A CA 1
ATOM 2331 C C . TYR A 1 321 ? -0.492 12.253 32.119 1.00 16.74 321 TYR A C 1
ATOM 2332 O O . TYR A 1 321 ? -1.024 11.341 32.754 1.00 17.93 321 TYR A O 1
ATOM 2341 N N . ILE A 1 322 ? -1.153 13.342 31.735 1.00 17.84 322 ILE A N 1
ATOM 2342 C CA . ILE A 1 322 ? -2.562 13.542 32.068 1.00 18.82 322 ILE A CA 1
ATOM 2343 C C . ILE A 1 322 ? -3.464 12.420 31.538 1.00 19.11 322 ILE A C 1
ATOM 2344 O O . ILE A 1 322 ? -3.250 11.892 30.441 1.00 20.90 322 ILE A O 1
ATOM 2349 N N . HIS A 1 323 ? -4.468 12.080 32.345 1.00 18.74 323 HIS A N 1
ATOM 2350 C CA . HIS A 1 323 ? -5.440 11.014 32.087 1.00 19.22 323 HIS A CA 1
ATOM 2351 C C . HIS A 1 323 ? -4.806 9.632 32.139 1.00 18.92 323 HIS A C 1
ATOM 2352 O O . HIS A 1 323 ? -4.803 8.873 31.166 1.00 19.64 323 HIS A O 1
ATOM 2359 N N . SER A 1 324 ? -4.258 9.325 33.307 1.00 17.74 324 SER A N 1
ATOM 2360 C CA . SER A 1 324 ? -3.621 8.041 33.559 1.00 17.22 324 SER A CA 1
ATOM 2361 C C . SER A 1 324 ? -3.568 7.860 35.067 1.00 17.16 324 SER A C 1
ATOM 2362 O O . SER A 1 324 ? -3.985 8.740 35.825 1.00 17.92 324 SER A O 1
ATOM 2365 N N . ASN A 1 325 ? -3.049 6.719 35.498 1.00 16.36 325 ASN A N 1
ATOM 2366 C CA . ASN A 1 325 ? -2.924 6.429 36.918 1.00 17.11 325 ASN A CA 1
ATOM 2367 C C . ASN A 1 325 ? -1.606 6.977 37.456 1.00 17.78 325 ASN A C 1
ATOM 2368 O O . ASN A 1 325 ? -1.317 6.849 38.645 1.00 18.81 325 ASN A O 1
ATOM 2373 N N . THR A 1 326 ? -0.813 7.600 36.585 1.00 15.79 326 THR A N 1
ATOM 2374 C CA . THR A 1 326 ? 0.485 8.133 36.989 1.00 17.19 326 THR A CA 1
ATOM 2375 C C . THR A 1 326 ? 0.726 9.574 36.552 1.00 17.05 326 THR A C 1
ATOM 2376 O O . THR A 1 326 ? 1.720 9.876 35.890 1.00 17.66 326 THR A O 1
ATOM 2380 N N . GLU A 1 327 ? -0.185 10.464 36.919 1.00 16.44 327 GLU A N 1
ATOM 2381 C CA . GLU A 1 327 ? -0.037 11.878 36.574 1.00 17.11 327 GLU A CA 1
ATOM 2382 C C . GLU A 1 327 ? 1.010 12.475 37.520 1.00 17.80 327 GLU A C 1
ATOM 2383 O O . GLU A 1 327 ? 1.123 12.057 38.675 1.00 16.77 327 GLU A O 1
ATOM 2389 N N . VAL A 1 328 ? 1.771 13.449 37.030 1.00 15.50 328 VAL A N 1
ATOM 2390 C CA . VAL A 1 328 ? 2.839 14.051 37.817 1.00 16.33 328 VAL A CA 1
ATOM 2391 C C . VAL A 1 328 ? 2.777 15.579 37.864 1.00 16.88 328 VAL A C 1
ATOM 2392 O O . VAL A 1 328 ? 2.631 16.231 36.826 1.00 16.48 328 VAL A O 1
ATOM 2396 N N . VAL A 1 329 ? 2.885 16.138 39.072 1.00 16.03 329 VAL A N 1
ATOM 2397 C CA . VAL A 1 329 ? 2.877 17.587 39.270 1.00 16.97 329 VAL A CA 1
ATOM 2398 C C . VAL A 1 329 ? 4.036 18.004 40.175 1.00 17.50 329 VAL A C 1
ATOM 2399 O O . VAL A 1 329 ? 4.660 17.161 40.832 1.00 17.49 329 VAL A O 1
ATOM 2403 N N . ASP A 1 330 ? 4.305 19.308 40.207 1.00 17.33 330 ASP A N 1
ATOM 2404 C CA . ASP A 1 330 ? 5.390 19.885 41.000 1.00 17.80 330 ASP A CA 1
ATOM 2405 C C . ASP A 1 330 ? 4.785 20.793 42.076 1.00 18.52 330 ASP A C 1
ATOM 2406 O O . ASP A 1 330 ? 4.014 21.702 41.769 1.00 17.26 330 ASP A O 1
ATOM 2411 N N . GLU A 1 331 ? 5.135 20.542 43.334 1.00 18.71 331 GLU A N 1
ATOM 2412 C CA . GLU A 1 331 ? 4.596 21.322 44.445 1.00 20.62 331 GLU A CA 1
ATOM 2413 C C . GLU A 1 331 ? 4.806 22.827 44.330 1.00 20.88 331 GLU A C 1
ATOM 2414 O O . GLU A 1 331 ? 4.004 23.608 44.850 1.00 21.13 331 GLU A O 1
ATOM 2420 N N . ARG A 1 332 ? 5.871 23.246 43.656 1.00 20.74 332 ARG A N 1
ATOM 2421 C CA . ARG A 1 332 ? 6.130 24.673 43.511 1.00 21.04 332 ARG A CA 1
ATOM 2422 C C . ARG A 1 332 ? 5.063 25.342 42.652 1.00 21.38 332 ARG A C 1
ATOM 2423 O O . ARG A 1 332 ? 4.695 26.495 42.895 1.00 21.68 332 ARG A O 1
ATOM 2431 N N . ASP A 1 333 ? 4.553 24.619 41.659 1.00 20.43 333 ASP A N 1
ATOM 2432 C CA . ASP A 1 333 ? 3.519 25.167 40.794 1.00 20.78 333 ASP A CA 1
ATOM 2433 C C . ASP A 1 333 ? 2.190 25.175 41.533 1.00 20.04 333 ASP A C 1
ATOM 2434 O O . ASP A 1 333 ? 1.360 26.057 41.327 1.00 20.79 333 ASP A O 1
ATOM 2439 N N . VAL A 1 334 ? 1.983 24.174 42.384 1.00 20.22 334 VAL A N 1
ATOM 2440 C CA . VAL A 1 334 ? 0.755 24.091 43.158 1.00 19.72 334 VAL A CA 1
ATOM 2441 C C . VAL A 1 334 ? 0.709 25.256 44.144 1.00 20.38 334 VAL A C 1
ATOM 2442 O O . VAL A 1 334 ? -0.313 25.928 44.274 1.00 20.07 334 VAL A O 1
ATOM 2446 N N . ASP A 1 335 ? 1.819 25.500 44.834 1.00 20.30 335 ASP A N 1
ATOM 2447 C CA . ASP A 1 335 ? 1.866 26.601 45.793 1.00 22.51 335 ASP A CA 1
ATOM 2448 C C . ASP A 1 335 ? 1.657 27.942 45.095 1.00 21.91 335 ASP A C 1
ATOM 2449 O O . ASP A 1 335 ? 0.975 28.822 45.619 1.00 22.34 335 ASP A O 1
ATOM 2454 N N . ALA A 1 336 ? 2.245 28.093 43.912 1.00 21.42 336 ALA A N 1
ATOM 2455 C CA . ALA A 1 336 ? 2.111 29.328 43.149 1.00 20.30 336 ALA A CA 1
ATOM 2456 C C . ALA A 1 336 ? 0.649 29.561 42.769 1.00 20.33 336 ALA A C 1
ATOM 2457 O O . ALA A 1 336 ? 0.172 30.698 42.757 1.00 21.12 336 ALA A O 1
ATOM 2459 N N . THR A 1 337 ? -0.062 28.481 42.458 1.00 19.41 337 THR A N 1
ATOM 2460 C CA . THR A 1 337 ? -1.469 28.583 42.083 1.00 19.44 337 THR A CA 1
ATOM 2461 C C . THR A 1 337 ? -2.306 29.013 43.287 1.00 21.14 337 THR A C 1
ATOM 2462 O O . THR A 1 337 ? -3.185 29.868 43.167 1.00 21.24 337 THR A O 1
ATOM 2466 N N . VAL A 1 338 ? -2.028 28.434 44.452 1.00 20.55 338 VAL A N 1
ATOM 2467 C CA . VAL A 1 338 ? -2.771 28.801 45.657 1.00 20.25 338 VAL A CA 1
ATOM 2468 C C . VAL A 1 338 ? -2.526 30.276 45.956 1.00 21.03 338 VAL A C 1
ATOM 2469 O O . VAL A 1 338 ? -3.462 31.033 46.227 1.00 21.94 338 VAL A O 1
ATOM 2473 N N . GLU A 1 339 ? -1.262 30.680 45.893 1.00 20.93 339 GLU A N 1
ATOM 2474 C CA . GLU A 1 339 ? -0.884 32.059 46.169 1.00 22.52 339 GLU A CA 1
ATOM 2475 C C . GLU A 1 339 ? -1.489 33.077 45.210 1.00 23.21 339 GLU A C 1
ATOM 2476 O O . GLU A 1 339 ? -2.016 34.101 45.645 1.00 23.97 339 GLU A O 1
ATOM 2482 N N . LEU A 1 340 ? -1.414 32.812 43.909 1.00 22.16 340 LEU A N 1
ATOM 2483 C CA . LEU A 1 340 ? -1.952 33.761 42.941 1.00 22.10 340 LEU A CA 1
ATOM 2484 C C . LEU A 1 340 ? -3.471 33.880 43.017 1.00 21.14 340 LEU A C 1
ATOM 2485 O O . LEU A 1 340 ? -4.012 34.978 42.893 1.00 21.49 340 LEU A O 1
ATOM 2490 N N . MET A 1 341 ? -4.162 32.764 43.228 1.00 22.34 341 MET A N 1
ATOM 2491 C CA . MET A 1 341 ? -5.619 32.804 43.318 1.00 23.15 341 MET A CA 1
ATOM 2492 C C . MET A 1 341 ? -6.026 33.583 44.563 1.00 23.86 341 MET A C 1
ATOM 2493 O O . MET A 1 341 ? -6.997 34.337 44.545 1.00 23.20 341 MET A O 1
ATOM 2498 N N . THR A 1 342 ? -5.278 33.395 45.646 1.00 24.66 342 THR A N 1
ATOM 2499 C CA . THR A 1 342 ? -5.577 34.103 46.885 1.00 25.67 342 THR A CA 1
ATOM 2500 C C . THR A 1 342 ? -5.389 35.603 46.672 1.00 26.02 342 THR A C 1
ATOM 2501 O O . THR A 1 342 ? -6.227 36.405 47.083 1.00 27.09 342 THR A O 1
ATOM 2505 N N . LYS A 1 343 ? -4.292 35.981 46.022 1.00 26.68 343 LYS A N 1
ATOM 2506 C CA . LYS A 1 343 ? -4.023 37.389 45.754 1.00 27.02 343 LYS A CA 1
ATOM 2507 C C . LYS A 1 343 ? -5.064 37.974 44.808 1.00 27.33 343 LYS A C 1
ATOM 2508 O O . LYS A 1 343 ? -5.442 39.140 44.934 1.00 28.13 343 LYS A O 1
ATOM 2514 N N . ALA A 1 344 ? -5.531 37.167 43.862 1.00 26.95 344 ALA A N 1
ATOM 2515 C CA . ALA A 1 344 ? -6.535 37.626 42.910 1.00 26.73 344 ALA A CA 1
ATOM 2516 C C . ALA A 1 344 ? -7.837 37.964 43.629 1.00 27.43 344 ALA A C 1
ATOM 2517 O O . ALA A 1 344 ? -8.457 38.991 43.358 1.00 28.04 344 ALA A O 1
ATOM 2519 N N . LEU A 1 345 ? -8.247 37.099 44.551 1.00 27.21 345 LEU A N 1
ATOM 2520 C CA . LEU A 1 345 ? -9.481 37.320 45.297 1.00 28.61 345 LEU A CA 1
ATOM 2521 C C . LEU A 1 345 ? -9.389 38.539 46.213 1.00 29.98 345 LEU A C 1
ATOM 2522 O O . LEU A 1 345 ? -10.372 39.258 46.403 1.00 30.14 345 LEU A O 1
ATOM 2527 N N . GLU A 1 346 ? -8.205 38.774 46.769 1.00 31.10 346 GLU A N 1
ATOM 2528 C CA . GLU A 1 346 ? -7.996 39.902 47.672 1.00 32.99 346 GLU A CA 1
ATOM 2529 C C . GLU A 1 346 ? -7.955 41.242 46.940 1.00 34.51 346 GLU A C 1
ATOM 2530 O O . GLU A 1 346 ? -8.227 42.285 47.534 1.00 34.59 346 GLU A O 1
ATOM 2536 N N . ASN A 1 347 ? -7.627 41.214 45.651 1.00 34.18 347 ASN A N 1
ATOM 2537 C CA . ASN A 1 347 ? -7.522 42.441 44.865 1.00 35.06 347 ASN A CA 1
ATOM 2538 C C . ASN A 1 347 ? -8.551 42.606 43.748 1.00 34.35 347 ASN A C 1
ATOM 2539 O O . ASN A 1 347 ? -8.566 43.631 43.066 1.00 33.95 347 ASN A O 1
ATOM 2544 N N . ILE A 1 348 ? -9.415 41.616 43.560 1.00 33.13 348 ILE A N 1
ATOM 2545 C CA . ILE A 1 348 ? -10.396 41.689 42.486 1.00 33.93 348 ILE A CA 1
ATOM 2546 C C . ILE A 1 348 ? -11.365 42.865 42.605 1.00 34.53 348 ILE A C 1
ATOM 2547 O O . ILE A 1 348 ? -11.948 43.292 41.612 1.00 33.36 348 ILE A O 1
ATOM 2552 N N . HIS A 1 349 ? -11.527 43.399 43.811 1.00 35.30 349 HIS A N 1
ATOM 2553 C CA . HIS A 1 349 ? -12.438 44.522 44.006 1.00 37.42 349 HIS A CA 1
ATOM 2554 C C . HIS A 1 349 ? -11.935 45.771 43.285 1.00 37.80 349 HIS A C 1
ATOM 2555 O O . HIS A 1 349 ? -12.700 46.704 43.041 1.00 38.17 349 HIS A O 1
ATOM 2562 N N . GLU A 1 350 ? -10.651 45.779 42.933 1.00 38.52 350 GLU A N 1
ATOM 2563 C CA . GLU A 1 350 ? -10.054 46.915 42.236 1.00 40.27 350 GLU A CA 1
ATOM 2564 C C . GLU A 1 350 ? -10.054 46.731 40.723 1.00 41.30 350 GLU A C 1
ATOM 2565 O O . GLU A 1 350 ? -9.908 47.696 39.975 1.00 42.08 350 GLU A O 1
ATOM 2571 N N . LEU A 1 351 ? -10.216 45.490 40.275 1.00 41.80 351 LEU A N 1
ATOM 2572 C CA . LEU A 1 351 ? -10.208 45.188 38.848 1.00 42.57 351 LEU A CA 1
ATOM 2573 C C . LEU A 1 351 ? -11.242 45.978 38.058 1.00 43.27 351 LEU A C 1
ATOM 2574 O O . LEU A 1 351 ? -12.420 46.010 38.410 1.00 42.99 351 LEU A O 1
ATOM 2579 N N . LYS A 1 352 ? -10.790 46.609 36.980 1.00 44.37 352 LYS A N 1
ATOM 2580 C CA . LYS A 1 352 ? -11.670 47.396 36.130 1.00 45.44 352 LYS A CA 1
ATOM 2581 C C . LYS A 1 352 ? -11.641 46.849 34.706 1.00 46.50 352 LYS A C 1
ATOM 2582 O O . LYS A 1 352 ? -10.654 47.012 33.990 1.00 47.05 352 LYS A O 1
ATOM 2588 N N . ILE A 1 353 ? -12.724 46.189 34.306 1.00 47.66 353 ILE A N 1
ATOM 2589 C CA . ILE A 1 353 ? -12.824 45.619 32.968 1.00 48.79 353 ILE A CA 1
ATOM 2590 C C . ILE A 1 353 ? -13.662 46.525 32.069 1.00 50.29 353 ILE A C 1
ATOM 2591 O O . ILE A 1 353 ? -14.379 47.388 32.619 1.00 51.21 353 ILE A O 1
ATOM 2607 N N . VAL B 2 2 ? -11.207 18.020 29.430 1.00 40.68 2 VAL B N 1
ATOM 2608 C CA . VAL B 2 2 ? -11.705 17.290 28.218 1.00 43.51 2 VAL B CA 1
ATOM 2609 C C . VAL B 2 2 ? -10.530 17.066 27.241 1.00 45.34 2 VAL B C 1
ATOM 2610 O O . VAL B 2 2 ? -9.865 18.059 26.947 1.00 44.41 2 VAL B O 1
ATOM 2614 N N . VAL B 2 3 ? -10.491 15.918 26.492 1.00 47.13 3 VAL B N 1
ATOM 2615 C CA . VAL B 2 3 ? -9.477 15.732 25.430 1.00 49.67 3 VAL B CA 1
ATOM 2616 C C . VAL B 2 3 ? -8.312 14.941 25.995 1.00 49.94 3 VAL B C 1
ATOM 2617 O O . VAL B 2 3 ? -8.314 13.720 25.851 1.00 51.59 3 VAL B O 1
ATOM 2621 N N . ASP B 2 4 ? -7.312 15.623 26.619 1.00 49.39 4 ASP B N 1
ATOM 2622 C CA . ASP B 2 4 ? -6.118 14.949 27.174 1.00 47.58 4 ASP B CA 1
ATOM 2623 C C . ASP B 2 4 ? -6.242 14.725 28.681 1.00 47.26 4 ASP B C 1
ATOM 2624 O O . ASP B 2 4 ? -6.922 15.461 29.384 0.00 46.89 4 ASP B O 1
#

Radius of gyration: 19.86 Å; Cα contacts (8 Å, |Δi|>4): 882; chains: 2; bounding box: 42×65×39 Å

Organism: Pyrococcus horikoshii (strain ATCC 700860 / DSM 12428 / JCM 9974 / NBRC 100139 / OT-3) (NCBI:txid70601)

Solvent-accessible surface area: 14594 Å² total; per-residue (Å²): 134,22,62,54,107,6,0,61,90,0,1,54,12,21,2,3,8,32,77,6,92,34,12,0,69,53,30,1,43,108,28,2,106,115,90,18,78,67,40,131,68,43,206,76,18,0,1,28,1,16,52,130,24,154,41,32,57,0,0,0,0,0,1,0,1,8,11,4,2,52,1,62,89,7,47,167,79,1,74,0,73,12,36,57,15,16,36,14,57,19,128,27,1,57,87,54,164,2,38,0,26,56,80,108,66,122,72,38,131,2,72,1,27,72,123,39,67,72,114,91,0,46,0,53,15,63,13,140,33,86,107,67,0,78,126,63,23,0,144,132,26,14,8,0,7,10,47,9,156,1,69,134,83,70,173,37,69,2,27,0,9,6,0,13,1,1,0,0,0,5,0,1,0,27,0,5,64,72,10,151,140,15,119,1,29,0,41,2,0,2,0,1,36,1,9,48,40,23,121,0,0,170,56,1,0,121,64,12,93,9,75,26,0,0,2,1,10,12,2,35,4,19,25,57,134,85,33,68,157,161,117,22,49,0,73,7,18,131,0,0,0,0,2,42,77,8,178,32,7,123,1,53,90,52,0,3,118,37,0,18,96,14,0,113,152,58,159,15,75,57,25,66,0,82,21,137,30,28,10,5,4,0,7,16,0,40,128,10,101,111,42,11,42,2,0,2,1,1,0,0,1,39,106,22,8,14,25,72,2,7,0,0,9,85,0,1,29,4,0,6,63,0,0,5,50,0,0,61,37,1,72,126,24,187,97,54,127,80

B-factor: mean 26.54, std 8.02, range [14.99, 51.74]

Foldseek 3Di:
DAPVVLLQQLQQFAAAFQRNVLGNLVSLCVLQVVLADDWDADDSGKIKGWHAAAFFAEEEEFASHAKWWFFADADFQGKTAIDIRFDAQCVQQAQFKKWWDLGRVDTAIWHWHAVDDRVGIIIHRPGGGSVRNVVVRDDGGTIMDTPWGWDADPDFKIWFGPCQGSLVSSLVSLLSVPADNANYTYIYIHFGSVRPPLPRLQVVLQVSVGQEYEYEGADEQQPDPPDDPVRRFDHAPQAKEKECDAALDRADPLVSVVLVVLCVVVVQGYHYGYYPHDDTNVSNNQVHDPGHHYIYIHFHWYPPNHRTIMHGNSHSVSSSVSVSSCRRCVNVRDD